Protein AF-A0A367XV20-F1 (afdb_monomer)

InterPro domains:
  IPR002684 Biotin synthase/Biotin biosynthesis bifunctional protein BioAB [PTHR22976] (1-223)
  IPR002684 Biotin synthase/Biotin biosynthesis bifunctional protein BioAB [TIGR00433] (4-231)
  IPR006638 Elp3/MiaA/NifB-like, radical SAM core domain [SM00729] (23-209)
  IPR007197 Radical SAM [PF04055] (28-146)
  IPR007197 Radical SAM [PS51918] (18-219)
  IPR007197 Radical SAM [SFLDS00029] (3-224)
  IPR010722 Biotin and thiamin synthesis-associated domain [PF06968] (179-225)
  IPR013785 Aldolase-type TIM barrel [G3DSA:3.20.20.70] (1-233)
  IPR058240 Radical SAM superfamily [SSF102114] (2-230)

Secondary structure (DSSP, 8-state):
-HHHHHHHHHHHHHS-TT----EEEEEEE-S-B----TT-TTBTT-TT------PPPPHHHHHHHHHHHHHTT-SEEEEEE--SB-TT-HHHHHHHTTSSEEE-SB--HHHHHHHHHTT--EE--EEES-TTTHHHH--SS-GGG--EEEEE-SS--HHHHHHHHHHHHTSSSPPSEEEEEEPPP-TT-----HHHHHHHHHHHHHHSTTSEEEEE---HHHHHHTTPPPP-------

Organism: NCBI:txid5486

Solvent-accessible surface area (backbone atoms only — not comparable to full-atom values): 13558 Å² total; per-residue (Å²): 112,64,65,53,52,52,19,52,55,43,39,58,76,60,44,65,85,90,65,76,92,38,71,42,69,45,73,42,24,39,21,68,12,84,40,49,42,74,85,46,63,35,19,60,74,51,82,88,44,90,51,65,65,49,75,66,62,54,68,70,58,54,52,50,52,45,53,51,38,45,76,73,63,34,76,39,48,32,38,36,36,43,39,57,48,51,82,95,40,68,74,57,49,67,71,51,6,88,35,49,29,38,26,49,51,51,72,55,71,70,55,51,50,51,29,45,76,45,52,35,72,44,79,55,42,58,44,38,47,12,80,88,55,33,70,82,40,34,75,77,63,64,72,84,80,36,74,28,36,32,45,46,42,83,79,70,54,74,67,32,57,48,43,30,50,51,56,48,58,69,39,88,74,54,44,66,56,33,39,48,23,38,55,71,86,52,96,90,55,64,84,65,56,68,67,60,55,53,48,53,52,24,50,45,35,61,72,38,46,82,35,44,74,37,87,42,62,58,54,70,68,54,31,53,76,69,76,40,79,74,76,82,63,86,71,76,87,124

pLDDT: mean 85.26, std 15.29, range [23.0, 98.25]

Foldseek 3Di:
DVLLVVLVVLLVVQHDPVDDQAEAEDAQWAADACWDFPQDLRHPVDPPHPTDTDDGHDLVVLVVVVVVCVVVVHPFYEYEYSYQECPPPVVVLLSCQCHAYYEYHFYDPVSVVSSVVSHHNYYAFALAWAQVCCVVGTDPDHSVRGAAEHEPQQPDDLVGLVRRLVVQLPDVVRAQEHEYEYRDDDPPTDDDDPVSVSSSQSVSCVSNVNHHYHYDYDDCVVCVVVVHHDPPRPPDDD

Radius of gyration: 17.73 Å; Cα contacts (8 Å, |Δi|>4): 384; chains: 1; bounding box: 41×44×45 Å

Mean predicted aligned error: 6.49 Å

Sequence (238 aa):
MDLIHHAQIKHRQFHNPSEVQLCTLLSIKTGGCTENCSYCSQSQSHVETDVQAQKMVGLDEVMAKAREAKRHGSTRFCMGAAFREMKGRKSALKRIGEMTCVTLGMIDEEQAKTLKENGLTAYNHNIDTSREHYPNVITTRTYDDACTGGILGLGETTEDHVGFLHTLSNMSPHPESLPINRLVPIKGTPILQFDSILRTIATARLIMPGSIIRLAAGDKAMLEKWGMKPMESSVSKK

Structure (mmCIF, N/CA/C/O backbone):
data_AF-A0A367XV20-F1
#
_entry.id   AF-A0A367XV20-F1
#
loop_
_atom_site.group_PDB
_atom_site.id
_atom_site.type_symbol
_atom_site.label_atom_id
_atom_site.label_alt_id
_atom_site.label_comp_id
_atom_site.label_asym_id
_atom_site.label_entity_id
_atom_site.label_seq_id
_atom_site.pdbx_PDB_ins_code
_atom_site.Cartn_x
_atom_site.Cartn_y
_atom_site.Cartn_z
_atom_site.occupancy
_atom_site.B_iso_or_equiv
_atom_site.auth_seq_id
_atom_site.auth_comp_id
_atom_site.auth_asym_id
_atom_site.auth_atom_id
_atom_site.pdbx_PDB_model_num
ATOM 1 N N . MET A 1 1 ? 12.676 -6.666 -23.403 1.00 74.50 1 MET A N 1
ATOM 2 C CA . MET A 1 1 ? 11.785 -7.846 -23.378 1.00 74.50 1 MET A CA 1
ATOM 3 C C . MET A 1 1 ? 12.251 -8.880 -22.356 1.00 74.50 1 MET A C 1
ATOM 5 O O . MET A 1 1 ? 11.415 -9.387 -21.619 1.00 74.50 1 MET A O 1
ATOM 9 N N . ASP A 1 2 ? 13.559 -9.102 -22.211 1.00 95.69 2 ASP A N 1
ATOM 10 C CA . ASP A 1 2 ? 14.133 -10.131 -21.321 1.00 95.69 2 ASP A CA 1
ATOM 11 C C . ASP A 1 2 ? 13.753 -10.000 -19.840 1.00 95.69 2 ASP A C 1
ATOM 13 O O . ASP A 1 2 ? 13.423 -10.994 -19.202 1.00 95.69 2 ASP A O 1
ATOM 17 N N . LEU A 1 3 ? 13.717 -8.778 -19.290 1.00 96.25 3 LEU A N 1
ATOM 18 C CA . LEU A 1 3 ? 13.292 -8.545 -17.900 1.00 96.25 3 LEU A CA 1
ATOM 19 C C . LEU A 1 3 ? 11.885 -9.104 -17.626 1.00 96.25 3 LEU A C 1
ATOM 21 O O . LEU A 1 3 ? 11.662 -9.782 -16.624 1.00 96.25 3 LEU A O 1
ATOM 25 N N . ILE A 1 4 ? 10.944 -8.838 -18.535 1.00 95.44 4 ILE A N 1
ATOM 26 C CA . ILE A 1 4 ? 9.558 -9.301 -18.412 1.00 95.44 4 ILE A CA 1
ATOM 27 C C . ILE A 1 4 ? 9.500 -10.823 -18.537 1.00 95.44 4 ILE A C 1
ATOM 29 O O . ILE A 1 4 ? 8.810 -11.476 -17.757 1.00 95.44 4 ILE A O 1
ATOM 33 N N . HIS A 1 5 ? 10.261 -11.392 -19.472 1.00 97.31 5 HIS A N 1
ATOM 34 C CA . HIS A 1 5 ? 10.341 -12.837 -19.653 1.00 97.31 5 HIS A CA 1
ATOM 35 C C . HIS A 1 5 ? 10.847 -13.548 -18.387 1.00 97.31 5 HIS A C 1
ATOM 37 O O . HIS A 1 5 ? 10.202 -14.475 -17.893 1.00 97.31 5 HIS A O 1
ATOM 43 N N . HIS A 1 6 ? 11.938 -13.065 -17.788 1.00 98.19 6 HIS A N 1
ATOM 44 C CA . HIS A 1 6 ? 12.451 -13.616 -16.533 1.00 98.19 6 HIS A CA 1
ATOM 45 C C . HIS A 1 6 ? 11.457 -13.462 -15.378 1.00 98.19 6 HIS A C 1
ATOM 47 O O . HIS A 1 6 ? 11.278 -14.396 -14.593 1.00 98.19 6 HIS A O 1
ATOM 53 N N . ALA A 1 7 ? 10.768 -12.322 -15.281 1.00 97.88 7 ALA A N 1
ATOM 54 C CA . ALA A 1 7 ? 9.742 -12.116 -14.264 1.00 97.88 7 ALA A CA 1
ATOM 55 C C . ALA A 1 7 ? 8.562 -13.088 -14.427 1.00 97.88 7 ALA A C 1
ATOM 57 O O . ALA A 1 7 ? 8.062 -13.604 -13.429 1.00 97.88 7 ALA A O 1
ATOM 58 N N . GLN A 1 8 ? 8.148 -13.397 -15.661 1.00 97.06 8 GLN A N 1
ATOM 59 C CA . GLN A 1 8 ? 7.111 -14.398 -15.939 1.00 97.06 8 GLN A CA 1
ATOM 60 C C . GLN A 1 8 ? 7.544 -15.807 -15.523 1.00 97.06 8 GLN A C 1
ATOM 62 O O . GLN A 1 8 ? 6.764 -16.514 -14.884 1.00 97.06 8 GLN A O 1
ATOM 67 N N . ILE A 1 9 ? 8.778 -16.207 -15.848 1.00 98.00 9 ILE A N 1
ATOM 68 C CA . ILE A 1 9 ? 9.339 -17.496 -15.415 1.00 98.00 9 ILE A CA 1
ATOM 69 C C . ILE A 1 9 ? 9.337 -17.572 -13.888 1.00 98.00 9 ILE A C 1
ATOM 71 O O . ILE A 1 9 ? 8.810 -18.527 -13.319 1.00 98.00 9 ILE A O 1
ATOM 75 N N . LYS A 1 10 ? 9.862 -16.540 -13.217 1.00 98.12 10 LYS A N 1
ATOM 76 C CA . LYS A 1 10 ? 9.913 -16.487 -11.753 1.00 98.12 10 LYS A CA 1
ATOM 77 C C . LYS A 1 10 ? 8.516 -16.506 -11.136 1.00 98.12 10 LYS A C 1
ATOM 79 O O . LYS A 1 10 ? 8.296 -17.202 -10.156 1.00 98.12 10 LYS A O 1
ATOM 84 N N . HIS A 1 11 ? 7.554 -15.794 -11.717 1.00 97.50 11 HIS A N 1
ATOM 85 C CA . HIS A 1 11 ? 6.176 -15.796 -11.236 1.00 97.50 11 HIS A CA 1
ATOM 86 C C . HIS A 1 11 ? 5.566 -17.199 -11.244 1.00 97.50 11 HIS A C 1
ATOM 88 O O . HIS A 1 11 ? 5.039 -17.615 -10.220 1.00 97.50 11 HIS A O 1
ATOM 94 N N . ARG A 1 12 ? 5.722 -17.961 -12.334 1.00 97.62 12 AR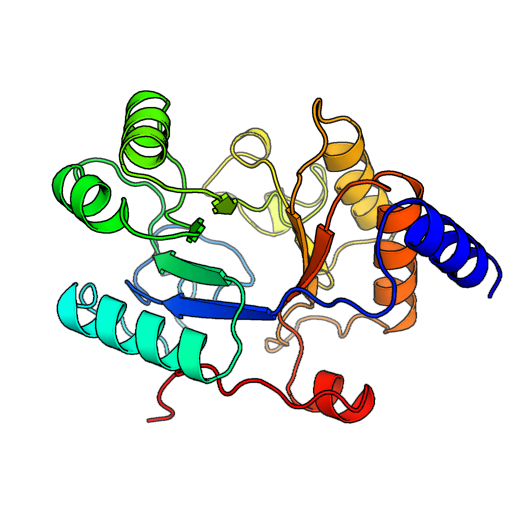G A N 1
ATOM 95 C CA . ARG A 1 12 ? 5.196 -19.336 -12.448 1.00 97.62 12 ARG A CA 1
ATOM 96 C C . ARG A 1 12 ? 5.852 -20.335 -11.491 1.00 97.62 12 ARG A C 1
ATOM 98 O O . ARG A 1 12 ? 5.265 -21.375 -11.224 1.00 97.62 12 ARG A O 1
ATOM 105 N N . GLN A 1 13 ? 7.053 -20.039 -10.991 1.00 98.00 13 GLN A N 1
ATOM 106 C CA . GLN A 1 13 ? 7.728 -20.862 -9.982 1.00 98.00 13 GLN A CA 1
ATOM 107 C C . GLN A 1 13 ? 7.146 -20.674 -8.572 1.00 98.00 13 GLN A C 1
ATOM 109 O O . GLN A 1 13 ? 7.275 -21.572 -7.749 1.00 98.00 13 GLN A O 1
ATOM 114 N N . PHE A 1 14 ? 6.538 -19.518 -8.283 1.00 97.44 14 PHE A N 1
ATOM 115 C CA . PHE A 1 14 ? 6.091 -19.147 -6.932 1.00 97.44 14 PHE A CA 1
ATOM 116 C C . PHE A 1 14 ? 4.573 -18.974 -6.807 1.00 97.44 14 PHE A C 1
ATOM 118 O O . PHE A 1 14 ? 4.050 -19.016 -5.699 1.00 97.44 14 PHE A O 1
ATOM 125 N N . HIS A 1 15 ? 3.867 -18.759 -7.917 1.00 96.12 15 HIS A N 1
ATOM 126 C CA . HIS A 1 15 ? 2.441 -18.432 -7.948 1.00 96.12 15 HIS A CA 1
ATOM 127 C C . HIS A 1 15 ? 1.736 -19.215 -9.049 1.00 96.12 15 HIS A C 1
ATOM 129 O O . HIS A 1 15 ? 2.321 -19.492 -10.100 1.00 96.12 15 HIS A O 1
ATOM 135 N N . ASN A 1 16 ? 0.448 -19.499 -8.849 1.00 94.06 16 ASN A N 1
ATOM 136 C CA . ASN A 1 16 ? -0.412 -19.987 -9.918 1.00 94.06 16 ASN A CA 1
ATOM 137 C C . ASN A 1 16 ? -0.704 -18.830 -10.897 1.00 94.06 16 ASN A C 1
ATOM 139 O O . ASN A 1 16 ? -1.393 -17.883 -10.523 1.00 94.06 16 ASN A O 1
ATOM 143 N N . PRO A 1 17 ? -0.238 -18.889 -12.158 1.00 91.19 17 PRO A N 1
ATOM 144 C CA . PRO A 1 17 ? -0.413 -17.801 -13.122 1.00 91.19 17 PRO A CA 1
ATOM 145 C C . PRO A 1 17 ? -1.872 -17.585 -13.555 1.00 91.19 17 PRO A C 1
ATOM 147 O O . PRO A 1 17 ? -2.156 -16.602 -14.236 1.00 91.19 17 PRO A O 1
ATOM 150 N N . SER A 1 18 ? -2.778 -18.507 -13.213 1.00 89.06 18 SER A N 1
ATOM 151 C CA . SER A 1 18 ? -4.215 -18.398 -13.504 1.00 89.06 18 SER A CA 1
ATOM 152 C C . SER A 1 18 ? -5.006 -17.765 -12.357 1.00 89.06 18 SER A C 1
ATOM 154 O O . SER A 1 18 ? -6.196 -17.499 -12.510 1.00 89.06 18 SER A O 1
ATOM 156 N N . GLU A 1 19 ? -4.372 -17.536 -11.205 1.00 88.06 19 GLU A N 1
ATOM 157 C CA . GLU A 1 19 ? -5.006 -16.937 -10.036 1.00 88.06 19 GLU A CA 1
ATOM 158 C C . GLU A 1 19 ? -4.656 -15.455 -9.923 1.00 88.06 19 GLU A C 1
ATOM 160 O O . GLU A 1 19 ? -3.507 -15.040 -10.070 1.00 88.06 19 GLU A O 1
ATOM 165 N N . VAL A 1 20 ? -5.667 -14.646 -9.615 1.00 86.12 20 VAL A N 1
ATOM 166 C CA . VAL A 1 20 ? -5.512 -13.217 -9.344 1.00 86.12 20 VAL A CA 1
ATOM 167 C C . VAL A 1 20 ? -6.244 -12.898 -8.051 1.00 86.12 20 VAL A C 1
ATOM 169 O O . VAL A 1 20 ? -7.419 -13.228 -7.890 1.00 86.12 20 VAL A O 1
ATOM 172 N N . GLN A 1 21 ? -5.560 -12.226 -7.127 1.00 85.38 21 GLN A N 1
ATOM 173 C CA . GLN A 1 21 ? -6.191 -11.759 -5.900 1.00 85.38 21 GLN A CA 1
ATOM 174 C C . GLN A 1 21 ? -7.044 -10.519 -6.186 1.00 85.38 21 GLN A C 1
ATOM 176 O O . GLN A 1 21 ? -6.525 -9.450 -6.511 1.00 85.38 21 GLN A O 1
ATOM 181 N N . LEU A 1 22 ? -8.357 -10.653 -6.015 1.00 87.12 22 LEU A N 1
ATOM 182 C CA . LEU A 1 22 ? -9.304 -9.548 -6.128 1.00 87.12 22 LEU A CA 1
ATOM 183 C C . LEU A 1 22 ? -9.543 -8.932 -4.752 1.00 87.12 22 LEU A C 1
ATOM 185 O O . LEU A 1 22 ? -9.993 -9.617 -3.831 1.00 87.12 22 LEU A O 1
ATOM 189 N N . CYS A 1 23 ? -9.241 -7.642 -4.625 1.00 87.19 23 CYS A N 1
ATOM 190 C CA . CYS A 1 23 ? -9.413 -6.887 -3.392 1.00 87.19 23 CYS A CA 1
ATOM 191 C C . CYS A 1 23 ? -10.415 -5.752 -3.606 1.00 87.19 23 CYS A C 1
ATOM 193 O O . CYS A 1 23 ? -10.243 -4.942 -4.515 1.00 87.19 23 CYS A O 1
ATOM 195 N N . THR A 1 24 ? -11.404 -5.635 -2.726 1.00 89.12 24 THR A N 1
ATOM 196 C CA . THR A 1 24 ? -12.317 -4.484 -2.683 1.00 89.12 24 THR A CA 1
ATOM 197 C C . THR A 1 24 ? -11.950 -3.603 -1.500 1.00 89.12 24 THR A C 1
ATOM 199 O O . THR A 1 24 ? -11.699 -4.118 -0.415 1.00 89.12 24 THR A O 1
ATOM 202 N N . LEU A 1 25 ? -11.907 -2.285 -1.698 1.00 90.50 25 LEU A N 1
ATOM 203 C CA . LEU A 1 25 ? -11.581 -1.312 -0.655 1.00 90.50 25 LEU A CA 1
ATOM 204 C C . LEU A 1 25 ? -12.791 -0.416 -0.372 1.00 90.50 25 LEU A C 1
ATOM 206 O O . LEU A 1 25 ? -13.361 0.152 -1.301 1.00 90.50 25 LEU A O 1
ATOM 210 N N . LEU A 1 26 ? -13.123 -0.236 0.905 1.00 92.00 26 LEU A N 1
ATOM 211 C CA . LEU A 1 26 ? -14.076 0.769 1.378 1.00 92.00 26 LEU A CA 1
ATOM 212 C C . LEU A 1 26 ? -13.345 1.850 2.183 1.00 92.00 26 LEU A C 1
ATOM 214 O O . LEU A 1 26 ? -12.605 1.537 3.116 1.00 92.00 26 LEU A O 1
ATOM 218 N N . SER A 1 27 ? -13.575 3.127 1.868 1.00 92.56 27 SER A N 1
ATOM 219 C CA . SER A 1 27 ? -13.165 4.216 2.761 1.00 92.56 27 SER A CA 1
ATOM 220 C C . SER A 1 27 ?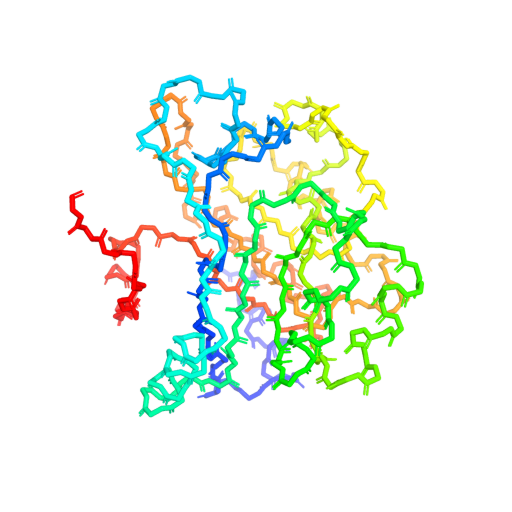 -14.161 4.299 3.919 1.00 92.56 27 SER A C 1
ATOM 222 O O . SER A 1 27 ? -15.304 4.697 3.728 1.00 92.56 27 SER A O 1
ATOM 224 N N . ILE A 1 28 ? -13.748 3.875 5.113 1.00 91.81 28 ILE A N 1
ATOM 225 C CA . ILE A 1 28 ? -14.599 3.873 6.313 1.00 91.81 28 ILE A CA 1
ATOM 226 C C . ILE A 1 28 ? -14.567 5.208 7.057 1.00 91.81 28 ILE A C 1
ATOM 228 O O . ILE A 1 28 ? -15.421 5.457 7.898 1.00 91.81 28 ILE A O 1
ATOM 232 N N . LYS A 1 29 ? -13.586 6.064 6.761 1.00 92.25 29 LYS A N 1
ATOM 233 C CA . LYS A 1 29 ? -13.538 7.471 7.171 1.00 92.25 29 LYS A CA 1
ATOM 234 C C . LYS A 1 29 ? -12.850 8.250 6.062 1.00 92.25 29 LYS A C 1
ATOM 236 O O . LYS A 1 29 ? -11.674 7.998 5.800 1.00 92.25 29 LYS A O 1
ATOM 241 N N . THR A 1 30 ? -13.563 9.195 5.460 1.00 93.25 30 THR A N 1
ATOM 242 C CA . THR A 1 30 ? -13.092 9.971 4.305 1.00 93.25 30 THR A CA 1
ATOM 243 C C . THR A 1 30 ? -12.784 11.417 4.684 1.00 93.25 30 THR A C 1
ATOM 245 O O . THR A 1 30 ? -13.504 12.017 5.483 1.00 93.25 30 THR A O 1
ATOM 248 N N . GLY A 1 31 ? -11.718 11.971 4.097 1.00 91.44 31 GLY A N 1
ATOM 249 C CA . GLY A 1 31 ? -11.322 13.377 4.250 1.00 91.44 31 GLY A CA 1
ATOM 250 C C . GLY A 1 31 ? -10.829 13.727 5.655 1.00 91.44 31 GLY A C 1
ATOM 251 O O . GLY A 1 31 ? -10.843 12.895 6.561 1.00 91.44 31 GLY A O 1
ATOM 252 N N . GLY A 1 32 ? -10.370 14.961 5.865 1.00 89.12 32 GLY A N 1
ATOM 253 C CA . GLY A 1 32 ? -9.965 15.436 7.192 1.00 89.12 32 GLY A CA 1
ATOM 254 C C . GLY A 1 32 ? -8.735 14.722 7.774 1.00 89.12 32 GLY A C 1
ATOM 255 O O . GLY A 1 32 ? -8.708 14.466 8.980 1.00 89.12 32 GLY A O 1
ATOM 256 N N . CYS A 1 33 ? -7.798 14.272 6.934 1.00 92.50 33 CYS A N 1
ATOM 257 C CA . CYS A 1 33 ? -6.527 13.706 7.388 1.00 92.50 33 CYS A CA 1
ATOM 258 C C . CYS A 1 33 ? -5.525 14.825 7.684 1.00 92.50 33 CYS A C 1
ATOM 260 O O . CYS A 1 33 ? -5.393 15.749 6.889 1.00 92.50 33 CYS A O 1
ATOM 262 N N . THR A 1 34 ? -4.796 14.721 8.791 1.00 93.06 34 THR A N 1
ATOM 263 C CA . THR A 1 34 ? -3.793 15.719 9.198 1.00 93.06 34 THR A CA 1
ATOM 264 C C . THR A 1 34 ? -2.429 15.518 8.533 1.00 93.06 34 THR A C 1
ATOM 266 O O . THR A 1 34 ? -1.546 16.350 8.705 1.00 93.06 34 THR A O 1
ATOM 269 N N . GLU A 1 35 ? -2.236 14.402 7.825 1.00 93.94 35 GLU A N 1
ATOM 270 C CA . GLU A 1 35 ? -1.031 14.147 7.031 1.00 93.94 35 GLU A CA 1
ATOM 271 C C . GLU A 1 35 ? -1.025 15.019 5.777 1.00 93.94 35 GLU A C 1
ATOM 273 O O . GLU A 1 35 ? -2.084 15.316 5.229 1.00 93.94 35 GLU A O 1
ATOM 278 N N . ASN A 1 36 ? 0.164 15.349 5.278 1.00 93.31 36 ASN A N 1
ATOM 279 C CA . ASN A 1 36 ? 0.359 16.276 4.163 1.00 93.31 36 ASN A CA 1
ATOM 280 C C . ASN A 1 36 ? 0.845 15.616 2.863 1.00 93.31 36 ASN A C 1
ATOM 282 O O . ASN A 1 36 ? 1.532 16.256 2.071 1.00 93.31 36 ASN A O 1
ATOM 286 N N . CYS A 1 37 ? 0.519 14.340 2.637 1.00 92.56 37 CYS A N 1
ATOM 287 C CA . CYS A 1 37 ? 1.010 13.605 1.470 1.00 92.56 37 CYS A CA 1
ATOM 288 C C . CYS A 1 37 ? 0.626 14.323 0.169 1.00 92.56 37 CYS A C 1
ATOM 290 O O . CYS A 1 37 ? -0.567 14.506 -0.084 1.00 92.56 37 CYS A O 1
ATOM 292 N N . SER A 1 38 ? 1.601 14.691 -0.665 1.00 89.88 38 SER A N 1
ATOM 293 C CA . SER A 1 38 ? 1.418 15.537 -1.860 1.00 89.88 38 SER A CA 1
ATOM 294 C C . SER A 1 38 ? 0.396 14.995 -2.867 1.00 89.88 38 SER A C 1
ATOM 296 O O . SER A 1 38 ? -0.244 15.760 -3.580 1.00 89.88 38 SER A O 1
ATOM 298 N N . TYR A 1 39 ? 0.194 13.678 -2.883 1.00 88.00 39 TYR A N 1
ATOM 299 C CA . TYR A 1 39 ? -0.712 12.975 -3.789 1.00 88.00 39 TYR A CA 1
ATOM 300 C C . TYR A 1 39 ? -2.133 12.756 -3.239 1.00 88.00 39 TYR A C 1
ATOM 302 O O . TYR A 1 39 ? -3.020 12.313 -3.971 1.00 88.00 39 TYR A O 1
ATOM 310 N N . CYS A 1 40 ? -2.364 12.950 -1.937 1.00 89.69 40 CYS A N 1
ATOM 311 C CA . CYS A 1 40 ? -3.561 12.433 -1.275 1.00 89.69 40 CYS A CA 1
ATOM 312 C C . CYS A 1 40 ? -4.681 13.472 -1.217 1.00 89.69 40 CYS A C 1
ATOM 314 O O . CYS A 1 40 ? -4.633 14.389 -0.405 1.00 89.69 40 CYS A O 1
ATOM 316 N N . SER A 1 41 ? -5.763 13.265 -1.969 1.00 88.38 41 SER A N 1
ATOM 317 C CA . SER A 1 41 ? -6.928 14.165 -1.961 1.00 88.38 41 SER A CA 1
ATOM 318 C C . SER A 1 41 ? -7.673 14.257 -0.620 1.00 88.38 41 SER A C 1
ATOM 320 O O . SER A 1 41 ? -8.573 15.071 -0.479 1.00 88.38 41 SER A O 1
ATOM 322 N N . GLN A 1 42 ? -7.338 13.419 0.366 1.00 90.75 42 GLN A N 1
ATOM 323 C CA . GLN A 1 42 ? -7.968 13.416 1.694 1.00 90.75 4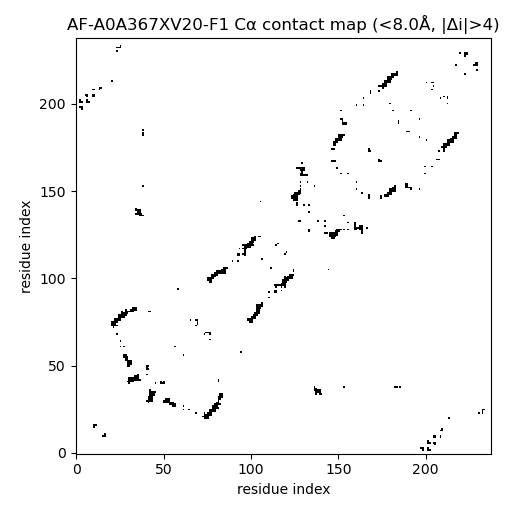2 GLN A CA 1
ATOM 324 C C . GLN A 1 42 ? -7.167 14.198 2.753 1.00 90.75 42 GLN A C 1
ATOM 326 O O . GLN A 1 42 ? -7.604 14.282 3.907 1.00 90.75 42 GLN A O 1
ATOM 331 N N . SER A 1 43 ? -5.991 14.716 2.383 1.00 89.94 43 SER A N 1
ATOM 332 C CA . SER A 1 43 ? -5.132 15.557 3.224 1.00 89.94 43 SER A CA 1
ATOM 333 C C . SER A 1 43 ? -5.742 16.947 3.406 1.00 89.94 43 SER A C 1
ATOM 335 O O . SER A 1 43 ? -6.125 17.600 2.440 1.00 89.94 43 SER A O 1
ATOM 337 N N . GLN A 1 44 ? -5.789 17.425 4.648 1.00 88.62 44 GLN A N 1
ATOM 338 C CA . GLN A 1 44 ? -6.241 18.780 4.978 1.00 88.62 44 GLN A CA 1
ATOM 339 C C . GLN A 1 44 ? -5.255 19.864 4.537 1.00 88.62 44 GLN A C 1
ATOM 341 O O . GLN A 1 44 ? -5.632 21.030 4.481 1.00 88.62 44 GLN A O 1
ATOM 346 N N . SER A 1 45 ? -4.008 19.505 4.224 1.00 86.69 45 SER A N 1
ATOM 347 C CA . SER A 1 45 ? -3.017 20.456 3.711 1.00 86.69 45 SER A CA 1
ATOM 348 C C . SER A 1 45 ? -3.313 20.905 2.277 1.00 86.69 45 SER A C 1
ATOM 350 O O . SER A 1 45 ? -2.752 21.904 1.836 1.00 86.69 45 SER A O 1
ATOM 352 N N . HIS A 1 46 ? -4.205 20.209 1.564 1.00 82.00 46 HIS A N 1
ATOM 353 C CA . HIS A 1 46 ? -4.564 20.512 0.179 1.00 82.00 46 HIS A CA 1
ATOM 354 C C . HIS A 1 46 ? -5.937 21.177 0.111 1.00 82.00 46 HIS A C 1
ATOM 356 O O . HIS A 1 46 ? -6.970 20.514 0.003 1.00 82.00 46 HIS A O 1
ATOM 362 N N . VAL A 1 47 ? -5.931 22.510 0.163 1.00 63.72 47 VAL A N 1
ATOM 363 C CA . VAL A 1 47 ? -7.143 23.353 0.172 1.00 63.72 47 VAL A CA 1
ATOM 364 C C . VAL A 1 47 ? -7.956 23.224 -1.126 1.00 63.72 47 VAL A C 1
ATOM 366 O O . VAL A 1 47 ? -9.155 23.473 -1.130 1.00 63.72 47 VAL A O 1
ATOM 369 N N . GLU A 1 48 ? -7.325 22.794 -2.221 1.00 71.62 48 GLU A N 1
AT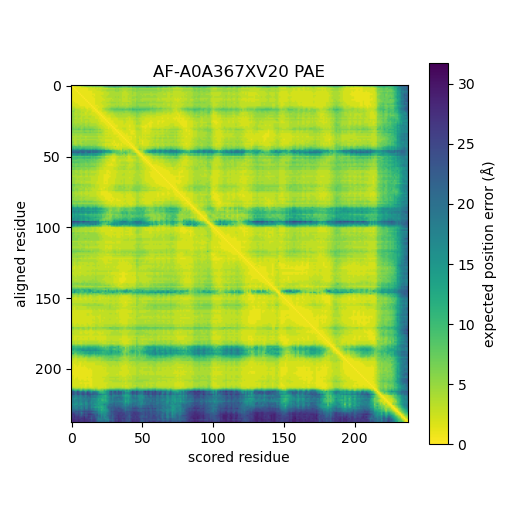OM 370 C CA . GLU A 1 48 ? -7.941 22.695 -3.553 1.00 71.62 48 GLU A CA 1
ATOM 371 C C . GLU A 1 48 ? -8.707 21.382 -3.803 1.00 71.62 48 GLU A C 1
ATOM 373 O O . GLU A 1 48 ? -9.147 21.126 -4.922 1.00 71.62 48 GLU A O 1
ATOM 378 N N . THR A 1 49 ? -8.843 20.510 -2.801 1.00 76.56 49 THR A N 1
ATOM 379 C CA . THR A 1 49 ? -9.516 19.214 -2.974 1.00 76.56 49 THR A CA 1
ATOM 380 C C . THR A 1 49 ? -11.007 19.305 -2.642 1.00 76.56 49 THR A C 1
ATOM 382 O O . THR A 1 49 ? -11.396 19.831 -1.604 1.00 76.56 49 THR A O 1
ATOM 385 N N . ASP A 1 50 ? -11.862 18.708 -3.479 1.00 81.88 50 ASP A N 1
ATOM 386 C CA . ASP A 1 50 ? -13.320 18.670 -3.254 1.00 81.88 50 ASP A CA 1
ATOM 387 C C . ASP A 1 50 ? -13.752 17.658 -2.168 1.00 81.88 50 ASP A C 1
ATOM 389 O O . ASP A 1 50 ? -14.943 17.424 -1.937 1.00 81.88 50 ASP A O 1
ATOM 393 N N . VAL A 1 51 ? -12.799 17.014 -1.486 1.00 85.44 51 VAL A N 1
ATOM 394 C CA . VAL A 1 51 ? -13.091 15.936 -0.537 1.00 85.44 51 VAL A CA 1
ATOM 395 C C . VAL A 1 51 ? -13.479 16.501 0.825 1.00 85.44 51 VAL A C 1
ATOM 397 O O . VAL A 1 51 ? -12.644 16.878 1.645 1.00 85.44 51 VAL A O 1
ATOM 400 N N . GLN A 1 52 ? -14.777 16.466 1.110 1.00 86.69 52 GLN A N 1
ATOM 401 C CA . GLN A 1 52 ? -15.314 16.852 2.411 1.00 86.69 52 GLN A CA 1
ATOM 402 C C . GLN A 1 52 ? -15.063 15.777 3.475 1.00 86.69 52 GLN A C 1
ATOM 404 O O . GLN A 1 52 ? -15.172 14.575 3.218 1.00 86.69 52 GLN A O 1
ATOM 409 N N . ALA A 1 53 ? -14.762 16.212 4.701 1.00 90.50 53 ALA A N 1
ATOM 410 C CA . ALA A 1 53 ? -14.609 15.308 5.834 1.00 90.50 53 ALA A CA 1
ATOM 411 C C . ALA A 1 53 ? -15.956 14.667 6.199 1.00 90.50 53 ALA A C 1
ATOM 413 O O . ALA A 1 53 ? -16.941 15.355 6.465 1.00 90.50 53 ALA A O 1
ATOM 414 N N . GLN A 1 54 ? -15.984 13.338 6.250 1.00 92.12 54 GLN A N 1
ATOM 415 C CA . GLN A 1 54 ? -17.174 12.563 6.586 1.00 92.12 54 GLN A CA 1
ATOM 416 C C . GLN A 1 54 ? -17.001 11.838 7.919 1.00 92.12 54 GLN A C 1
ATOM 418 O O . GLN A 1 54 ? -15.890 11.523 8.359 1.00 92.12 54 GLN A O 1
ATOM 423 N N . LYS A 1 55 ? -18.132 11.565 8.576 1.00 89.81 55 LYS A N 1
ATOM 424 C CA . LYS A 1 55 ? -18.151 10.703 9.760 1.00 89.81 55 LYS A CA 1
ATOM 425 C C . LYS A 1 55 ? -17.769 9.278 9.369 1.00 89.81 55 LYS A C 1
ATOM 427 O O . LYS A 1 55 ? -17.897 8.875 8.217 1.00 89.81 55 LYS A O 1
ATOM 432 N N . MET A 1 56 ? -17.300 8.524 10.358 1.00 88.38 56 MET A N 1
ATOM 433 C CA . MET A 1 56 ? -16.984 7.118 10.159 1.00 88.38 56 MET A CA 1
ATOM 434 C C . MET A 1 56 ? -18.251 6.336 9.790 1.00 88.38 56 MET A C 1
ATOM 436 O O . MET A 1 56 ? -19.301 6.534 10.405 1.00 88.38 56 MET A O 1
ATOM 440 N N . VAL A 1 57 ? -18.129 5.452 8.807 1.00 90.19 57 VAL A N 1
ATOM 441 C CA . VAL A 1 57 ? -19.204 4.570 8.347 1.00 90.19 57 VAL A CA 1
ATOM 442 C C . VAL A 1 57 ? -19.600 3.601 9.467 1.00 90.19 57 VAL A C 1
ATOM 444 O O . VAL A 1 57 ? -18.750 3.117 10.221 1.00 90.19 57 VAL A O 1
ATOM 447 N N . GLY A 1 58 ? -20.901 3.333 9.600 1.00 87.94 58 GLY A N 1
ATOM 448 C CA . GLY A 1 58 ? -21.433 2.408 10.602 1.00 87.94 58 GLY A CA 1
ATOM 449 C C . GLY A 1 58 ? -21.046 0.953 10.322 1.00 87.94 58 GLY A C 1
ATOM 450 O O . GLY A 1 58 ? -20.922 0.547 9.169 1.00 87.94 58 GLY A O 1
ATOM 451 N N . LEU A 1 59 ? -20.888 0.144 11.376 1.00 84.94 59 LEU A N 1
ATOM 452 C CA . LEU A 1 59 ? -20.460 -1.258 11.248 1.00 84.94 59 LEU A CA 1
ATOM 453 C C . LEU A 1 59 ? -21.401 -2.085 10.357 1.00 84.94 59 LEU A C 1
ATOM 455 O O . LEU A 1 59 ? -20.930 -2.858 9.527 1.00 84.94 59 LEU A O 1
ATOM 459 N N . ASP A 1 60 ? -22.714 -1.887 10.480 1.00 88.06 60 ASP 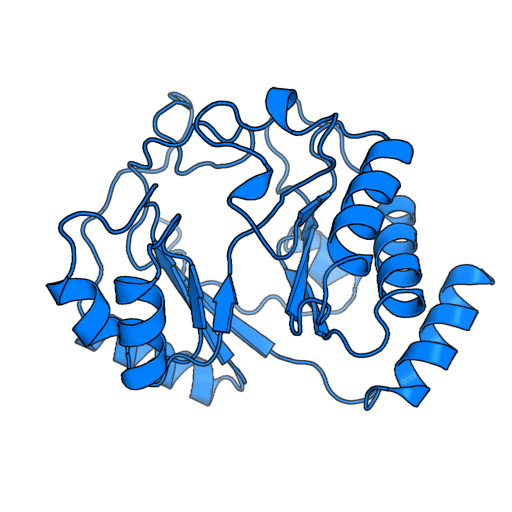A N 1
ATOM 460 C CA . ASP A 1 60 ? -23.702 -2.620 9.679 1.00 88.06 60 ASP A CA 1
ATOM 461 C C . ASP A 1 60 ? -23.553 -2.344 8.178 1.00 88.06 60 ASP A C 1
ATOM 463 O O . ASP A 1 60 ? -23.648 -3.261 7.358 1.00 88.06 60 ASP A O 1
ATOM 467 N N . GLU A 1 61 ? -23.251 -1.095 7.817 1.00 90.88 61 GLU A N 1
ATOM 468 C CA . GLU A 1 61 ? -22.998 -0.688 6.436 1.00 90.88 61 GLU A CA 1
ATOM 469 C C . GLU A 1 61 ? -21.683 -1.278 5.913 1.00 90.88 61 GLU A C 1
ATOM 471 O O . GLU A 1 61 ? -21.648 -1.830 4.811 1.00 90.88 61 GLU A O 1
ATOM 476 N N . VAL A 1 62 ? -20.620 -1.257 6.727 1.00 89.56 62 VAL A N 1
ATOM 477 C CA . VAL A 1 62 ? -19.345 -1.918 6.403 1.00 89.56 62 VAL A CA 1
ATOM 478 C C . VAL A 1 62 ? -19.566 -3.409 6.134 1.00 89.56 62 VAL A C 1
ATOM 480 O O . VAL A 1 62 ? -19.110 -3.926 5.113 1.00 89.56 62 VAL A O 1
ATOM 483 N N . MET A 1 63 ? -20.316 -4.096 6.998 1.00 88.00 63 MET A N 1
ATOM 484 C CA . MET A 1 63 ? -20.617 -5.522 6.846 1.00 88.00 63 MET A CA 1
ATOM 485 C C . MET A 1 63 ? -21.494 -5.806 5.625 1.00 88.00 63 MET A C 1
ATOM 487 O O . MET A 1 63 ? -21.299 -6.814 4.941 1.00 88.00 63 MET A O 1
ATOM 491 N N . ALA A 1 64 ? -22.443 -4.923 5.308 1.00 91.50 64 ALA A N 1
ATOM 492 C CA . ALA A 1 64 ? -23.227 -5.020 4.083 1.00 91.50 64 ALA A CA 1
ATOM 493 C C . ALA A 1 64 ? -22.332 -4.915 2.837 1.00 91.50 64 ALA A C 1
ATOM 495 O O . ALA A 1 64 ? -22.430 -5.766 1.950 1.00 91.50 64 ALA A O 1
ATOM 496 N N . LYS A 1 65 ? -21.402 -3.951 2.805 1.00 91.75 65 LYS A N 1
ATOM 497 C CA . LYS A 1 65 ? -20.443 -3.775 1.703 1.00 91.75 65 LYS A CA 1
ATOM 498 C C . LYS A 1 65 ? -19.440 -4.920 1.590 1.00 91.75 65 LYS A C 1
ATOM 500 O O . LYS A 1 65 ? -19.140 -5.348 0.478 1.00 91.75 65 LYS A O 1
ATOM 505 N N . ALA A 1 66 ? -18.986 -5.480 2.707 1.00 89.31 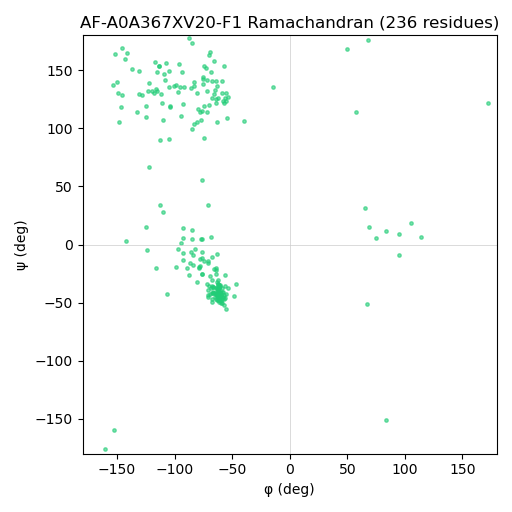66 ALA A N 1
ATOM 506 C CA . ALA A 1 66 ? -18.128 -6.662 2.711 1.00 89.31 66 ALA A CA 1
ATOM 507 C C . ALA A 1 66 ? -18.842 -7.890 2.119 1.00 89.31 66 ALA A C 1
ATOM 509 O O . ALA A 1 66 ? -18.284 -8.596 1.275 1.00 89.31 66 ALA A O 1
ATOM 510 N N . ARG A 1 67 ? -20.109 -8.123 2.501 1.00 90.06 67 ARG A N 1
ATOM 511 C CA . ARG A 1 67 ? -20.942 -9.193 1.921 1.00 90.06 67 ARG A CA 1
ATOM 512 C C . ARG A 1 67 ? -21.191 -8.975 0.431 1.00 90.06 67 ARG A C 1
ATOM 514 O O . ARG A 1 67 ? -21.124 -9.928 -0.342 1.00 90.06 67 ARG A O 1
ATOM 521 N N . GLU A 1 68 ? -21.455 -7.738 0.022 1.00 92.19 68 GLU A N 1
ATOM 522 C CA . GLU A 1 68 ? -21.608 -7.364 -1.385 1.00 92.19 68 GLU A CA 1
ATOM 523 C C . GLU A 1 68 ? -20.335 -7.670 -2.188 1.00 92.19 68 GLU A C 1
ATOM 525 O O . GLU A 1 68 ? -20.402 -8.390 -3.182 1.00 92.19 68 GLU A O 1
ATOM 530 N N . ALA A 1 69 ? -19.172 -7.231 -1.703 1.00 88.56 69 ALA A N 1
ATOM 531 C CA . ALA A 1 69 ? -17.879 -7.500 -2.325 1.00 88.56 69 ALA A CA 1
ATOM 532 C C . ALA A 1 69 ? -17.608 -9.004 -2.478 1.00 88.56 69 ALA A C 1
ATOM 534 O O . ALA A 1 69 ? -17.190 -9.451 -3.548 1.00 88.56 69 ALA A O 1
ATOM 535 N N . LYS A 1 70 ? -17.901 -9.803 -1.442 1.00 87.62 70 LYS A N 1
ATOM 536 C CA . LYS A 1 70 ? -17.751 -11.266 -1.488 1.00 87.62 70 LYS A CA 1
ATOM 537 C C . LYS A 1 70 ? -18.649 -11.902 -2.553 1.00 87.62 70 LYS A C 1
ATOM 539 O O . LYS A 1 70 ? -18.187 -12.767 -3.290 1.00 87.62 70 LYS A O 1
ATOM 544 N N . ARG A 1 71 ? -19.909 -11.461 -2.679 1.00 91.00 71 ARG A N 1
ATOM 545 C CA . ARG A 1 71 ? -20.817 -11.938 -3.744 1.00 91.00 71 ARG A CA 1
ATOM 546 C C . ARG A 1 71 ? -20.307 -11.594 -5.143 1.00 91.00 71 ARG A C 1
ATOM 548 O O . ARG A 1 71 ? -20.549 -12.359 -6.067 1.00 91.00 71 ARG A O 1
ATOM 555 N N . HIS A 1 72 ? -19.579 -10.489 -5.292 1.00 89.62 72 HIS A N 1
ATOM 556 C CA . HIS A 1 72 ? -18.934 -10.098 -6.550 1.00 89.62 72 HIS A CA 1
ATOM 557 C C . HIS A 1 72 ? -17.557 -10.753 -6.771 1.00 89.62 72 HIS A C 1
ATOM 559 O O . HIS A 1 72 ? -16.819 -10.338 -7.661 1.00 89.62 72 HIS A O 1
ATOM 565 N N . GLY A 1 73 ? -17.195 -11.774 -5.986 1.00 86.25 73 GLY A N 1
ATOM 566 C CA . GLY A 1 73 ? -15.960 -12.541 -6.177 1.00 86.25 73 GLY A CA 1
ATOM 567 C C . GLY A 1 73 ? -14.713 -11.907 -5.560 1.00 86.25 73 GLY A C 1
ATOM 568 O O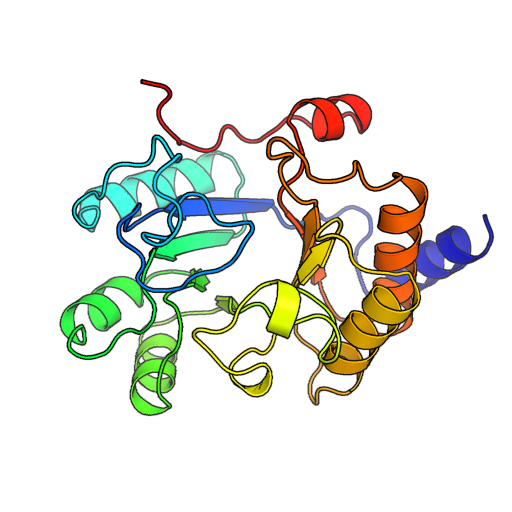 . GLY A 1 73 ? -13.602 -12.351 -5.837 1.00 86.25 73 GLY A O 1
ATOM 569 N N . SER A 1 74 ? -14.866 -10.881 -4.716 1.00 88.12 74 SER A N 1
ATOM 570 C CA . SER A 1 74 ? -13.737 -10.321 -3.975 1.00 88.12 74 SER A CA 1
ATOM 571 C C . SER A 1 74 ? -13.174 -11.356 -3.004 1.00 88.12 74 SER A C 1
ATOM 573 O O . SER A 1 74 ? -13.890 -11.902 -2.163 1.00 88.12 74 SER A O 1
ATOM 575 N N . THR A 1 75 ? -11.874 -11.609 -3.114 1.00 87.38 75 THR A N 1
ATOM 576 C CA . THR A 1 75 ? -11.135 -12.531 -2.239 1.00 87.38 75 THR A CA 1
ATOM 577 C C . THR A 1 75 ? -10.678 -11.864 -0.942 1.00 87.38 75 THR A C 1
ATOM 579 O O . THR A 1 75 ? -10.360 -12.550 0.027 1.00 87.38 75 THR A O 1
ATOM 582 N N . ARG A 1 76 ? -10.650 -10.524 -0.902 1.00 87.88 76 ARG A N 1
ATOM 583 C CA . ARG A 1 76 ? -10.238 -9.744 0.268 1.00 87.88 76 ARG A CA 1
ATOM 584 C C . ARG A 1 76 ? -10.983 -8.414 0.329 1.00 87.88 76 ARG A C 1
ATOM 586 O O . ARG A 1 76 ? -10.982 -7.645 -0.629 1.00 87.88 76 ARG A O 1
ATOM 593 N N . PHE A 1 77 ? -11.546 -8.106 1.492 1.00 89.88 77 PHE A N 1
ATOM 594 C CA . PHE A 1 77 ? -12.165 -6.812 1.760 1.00 89.88 77 PHE A CA 1
ATOM 595 C C . PHE A 1 77 ? -11.236 -5.977 2.642 1.00 89.88 77 PHE A C 1
ATOM 597 O O . PHE A 1 77 ? -10.885 -6.379 3.755 1.00 89.88 77 PHE A O 1
ATOM 604 N N . CYS A 1 78 ? -10.799 -4.839 2.115 1.00 91.50 78 CYS A N 1
ATOM 605 C CA . CYS A 1 78 ? -9.952 -3.880 2.801 1.00 91.50 78 CYS A CA 1
ATOM 606 C C . CYS A 1 78 ? -10.767 -2.658 3.230 1.00 91.50 78 CYS A C 1
ATOM 608 O O . CYS A 1 78 ? -11.688 -2.228 2.534 1.00 91.50 78 CYS A O 1
ATOM 610 N N . MET A 1 79 ? -10.374 -2.041 4.337 1.00 91.81 79 MET A N 1
ATOM 611 C CA . MET A 1 79 ? -10.928 -0.764 4.777 1.00 91.81 79 MET A CA 1
ATOM 612 C C . MET A 1 79 ? -9.831 0.281 4.925 1.00 91.81 79 MET A C 1
ATOM 614 O O . MET A 1 79 ? -8.760 -0.016 5.445 1.00 91.81 79 MET A O 1
ATOM 618 N N . GLY A 1 80 ? -10.104 1.508 4.497 1.00 92.31 80 GLY A N 1
ATOM 619 C CA . GLY A 1 80 ? -9.196 2.637 4.664 1.00 92.31 80 GLY A CA 1
ATOM 620 C C . GLY A 1 80 ? -9.825 3.744 5.491 1.00 92.31 80 GLY A C 1
ATOM 621 O O . GLY A 1 80 ? -10.957 4.148 5.228 1.00 92.31 80 GLY A O 1
ATOM 622 N N . ALA A 1 81 ? -9.094 4.256 6.471 1.00 92.38 81 ALA A N 1
ATOM 623 C CA . ALA A 1 81 ? -9.489 5.436 7.222 1.00 92.38 81 ALA A CA 1
ATOM 624 C C . ALA A 1 81 ? -8.485 6.562 6.978 1.00 92.38 81 ALA A C 1
ATOM 626 O O . ALA A 1 81 ? -7.280 6.353 7.074 1.00 92.38 81 ALA A O 1
ATOM 627 N N . ALA A 1 82 ? -8.979 7.770 6.712 1.00 92.81 82 ALA A N 1
ATOM 628 C CA . ALA A 1 82 ? -8.161 8.969 6.563 1.00 92.81 82 ALA A CA 1
ATOM 629 C C . ALA A 1 82 ? -7.678 9.490 7.930 1.00 92.81 82 ALA A C 1
ATOM 631 O O . ALA A 1 82 ? -7.979 10.614 8.332 1.00 92.81 82 ALA A O 1
ATOM 632 N N . PHE A 1 83 ? -7.008 8.643 8.705 1.00 91.25 83 PHE A N 1
ATOM 633 C CA . PHE A 1 83 ? -6.386 8.999 9.973 1.00 91.25 83 PHE A CA 1
ATOM 634 C C . PHE A 1 83 ? -4.870 8.989 9.828 1.00 91.25 83 PHE A C 1
ATOM 636 O O . PHE A 1 83 ? -4.314 8.160 9.113 1.00 91.25 83 PHE A O 1
ATOM 643 N N . ARG A 1 84 ? -4.218 9.887 10.568 1.00 91.06 84 ARG A N 1
ATOM 644 C CA . ARG A 1 84 ? -2.779 9.810 10.812 1.00 91.06 84 ARG A CA 1
ATOM 645 C C . ARG A 1 84 ? -2.442 8.602 11.685 1.00 91.06 84 ARG A C 1
ATOM 647 O O . ARG A 1 84 ? -1.561 7.823 11.353 1.00 91.06 84 ARG A O 1
ATOM 654 N N . GLU A 1 85 ? -3.161 8.451 12.793 1.00 91.12 85 GLU A N 1
ATOM 655 C CA . GLU A 1 85 ? -2.938 7.408 13.795 1.00 91.12 85 GLU A CA 1
ATOM 656 C C . GLU A 1 85 ? -4.241 7.048 14.525 1.00 91.12 85 GLU A C 1
ATOM 658 O O . GLU A 1 85 ? -5.216 7.812 14.523 1.00 91.12 85 GLU A O 1
ATOM 663 N N . MET A 1 86 ? -4.244 5.907 15.216 1.00 87.69 86 MET A N 1
ATOM 664 C CA . MET A 1 86 ? -5.410 5.399 15.955 1.00 87.69 86 MET A CA 1
ATOM 665 C C . MET A 1 86 ? -5.465 5.817 17.434 1.00 87.69 86 MET A C 1
ATOM 667 O O . MET A 1 86 ? -6.283 5.299 18.204 1.00 87.69 86 MET A O 1
ATOM 671 N N . LYS A 1 87 ? -4.662 6.804 17.853 1.00 82.88 87 LYS A N 1
ATOM 672 C CA . LYS A 1 87 ? -4.642 7.294 19.240 1.00 82.88 87 LYS A CA 1
ATOM 673 C C . LYS A 1 87 ? -6.038 7.733 19.699 1.00 82.88 87 LYS A C 1
ATOM 675 O O . LYS A 1 87 ? -6.746 8.451 18.991 1.00 82.88 87 LYS A O 1
ATOM 680 N N . GLY A 1 88 ? -6.460 7.248 20.870 1.00 78.81 88 GLY A N 1
ATOM 681 C CA . GLY A 1 88 ? -7.786 7.519 21.444 1.00 78.81 88 GLY A CA 1
ATOM 682 C C . GLY A 1 88 ? -8.959 6.767 20.793 1.00 78.81 88 GLY A C 1
ATOM 683 O O . GLY A 1 88 ? -10.104 7.002 21.167 1.00 78.81 88 GLY A O 1
ATOM 684 N N . ARG A 1 89 ? -8.714 5.847 19.845 1.00 79.88 89 ARG A N 1
ATOM 685 C CA . ARG A 1 89 ? -9.760 5.145 19.068 1.00 79.88 89 ARG A CA 1
ATOM 686 C C . ARG A 1 89 ? -9.854 3.646 19.384 1.00 79.88 89 ARG A C 1
ATOM 688 O O . ARG A 1 89 ? -10.194 2.844 18.515 1.00 79.88 89 ARG A O 1
ATOM 695 N N . LYS A 1 90 ? -9.604 3.248 20.640 1.00 74.56 90 LYS A N 1
ATOM 696 C CA . LYS A 1 90 ? -9.602 1.830 21.071 1.00 74.56 90 LYS A CA 1
ATOM 697 C C . LYS A 1 90 ? -10.921 1.094 20.769 1.00 74.56 90 LYS A C 1
ATOM 699 O O . LYS A 1 90 ? -10.905 -0.076 20.396 1.00 74.56 90 LYS A O 1
ATOM 704 N N . SER A 1 91 ? -12.066 1.772 20.878 1.00 73.19 91 SER A N 1
ATOM 705 C CA . SER A 1 91 ? -13.383 1.186 20.576 1.00 73.19 91 SER A CA 1
ATOM 706 C C . SER A 1 91 ? -13.580 0.863 19.091 1.00 73.19 91 SER A C 1
ATOM 708 O O . SER A 1 91 ? -14.268 -0.105 18.768 1.00 73.19 91 SER A O 1
ATOM 710 N N . ALA A 1 92 ? -12.956 1.627 18.188 1.00 74.69 92 ALA A N 1
ATOM 711 C CA . ALA A 1 92 ? -13.003 1.367 16.753 1.00 74.69 92 ALA A CA 1
ATOM 712 C C . ALA A 1 92 ? -12.194 0.114 16.380 1.00 74.69 92 ALA A C 1
ATOM 714 O O . ALA A 1 92 ? -12.665 -0.691 15.582 1.00 74.69 92 ALA A O 1
ATOM 715 N N . LEU A 1 93 ? -11.032 -0.102 17.011 1.00 76.19 93 LEU A N 1
ATOM 716 C CA . LEU A 1 93 ? -10.174 -1.271 16.759 1.00 76.19 93 LEU A CA 1
ATOM 717 C C . LEU A 1 93 ? -10.879 -2.596 17.066 1.00 76.19 93 LEU A C 1
ATOM 719 O O . LEU A 1 93 ? -10.786 -3.532 16.277 1.00 76.19 93 LEU A O 1
ATOM 723 N N . LYS A 1 94 ? -11.648 -2.657 18.163 1.00 72.00 94 LYS A N 1
ATOM 724 C CA . LYS A 1 94 ? -12.422 -3.859 18.520 1.00 72.00 94 LYS A CA 1
ATOM 725 C C . LYS A 1 94 ? -13.476 -4.217 17.469 1.00 72.00 94 LYS A C 1
ATOM 727 O O . LYS A 1 94 ? -13.686 -5.387 17.192 1.00 72.00 94 LYS A O 1
ATOM 732 N N . ARG A 1 95 ? -14.119 -3.214 16.863 1.00 69.50 95 ARG A N 1
ATOM 733 C CA . ARG A 1 95 ? -15.158 -3.414 15.834 1.00 69.50 95 ARG A CA 1
ATOM 734 C C . ARG A 1 95 ? -14.588 -3.808 14.471 1.00 69.50 95 ARG A C 1
ATOM 736 O O . ARG A 1 95 ? -15.285 -4.409 13.668 1.00 69.50 95 ARG A O 1
ATOM 743 N N . ILE A 1 96 ? -13.338 -3.438 14.205 1.00 69.75 96 ILE A N 1
ATOM 744 C CA . ILE A 1 96 ? -12.626 -3.717 12.950 1.00 69.75 96 ILE A CA 1
ATOM 745 C C . ILE A 1 96 ? -12.098 -5.158 12.896 1.00 69.75 96 ILE A C 1
ATOM 747 O O . ILE A 1 96 ? -11.813 -5.666 11.819 1.00 69.75 96 ILE A O 1
ATOM 751 N N . GLY A 1 97 ? -11.975 -5.813 14.046 1.00 58.25 97 GLY A N 1
ATOM 752 C CA . GLY A 1 97 ? -11.353 -7.118 14.191 1.00 58.25 97 GLY A CA 1
ATOM 753 C C . GLY A 1 97 ? -11.885 -8.237 13.301 1.00 58.25 97 GLY A C 1
ATOM 754 O O . GLY A 1 97 ? -11.097 -8.993 12.748 1.00 58.25 97 GLY A O 1
ATOM 755 N N . GLU A 1 98 ? -13.197 -8.275 13.062 1.00 58.88 98 GLU A N 1
ATOM 756 C CA . GLU A 1 98 ? -13.853 -9.303 12.235 1.00 58.88 98 GLU A CA 1
ATOM 757 C C . GLU A 1 98 ? -13.508 -9.217 10.729 1.00 58.88 98 GLU A C 1
ATOM 759 O O . GLU A 1 98 ? -14.097 -9.911 9.898 1.00 58.88 98 GLU A O 1
ATOM 764 N N . MET A 1 99 ? -12.578 -8.340 10.344 1.00 71.12 99 MET A N 1
ATOM 765 C CA . MET A 1 99 ? -12.332 -7.931 8.965 1.00 71.12 99 MET A CA 1
ATOM 766 C C . MET A 1 99 ? -10.969 -8.404 8.473 1.00 71.12 99 MET A C 1
ATOM 768 O O . MET A 1 99 ? -10.013 -8.549 9.227 1.00 71.12 99 MET A O 1
ATOM 772 N N . THR A 1 100 ? -10.840 -8.592 7.159 1.00 81.06 100 THR A N 1
ATOM 773 C CA . THR A 1 100 ? -9.634 -9.217 6.600 1.00 81.06 100 THR A CA 1
ATOM 774 C C . THR A 1 100 ? -8.444 -8.265 6.450 1.00 81.06 100 THR A C 1
ATOM 776 O O . THR A 1 100 ? -7.302 -8.704 6.561 1.00 81.06 100 THR A O 1
ATOM 779 N N . CYS A 1 101 ? -8.664 -6.976 6.177 1.00 90.81 101 CYS A N 1
ATOM 780 C CA . CYS A 1 101 ? -7.599 -6.058 5.762 1.00 90.81 101 CYS A CA 1
ATOM 781 C C . CYS A 1 101 ? -7.918 -4.602 6.122 1.00 90.81 101 CYS A C 1
ATOM 783 O O . CYS A 1 101 ? -9.038 -4.152 5.883 1.00 90.81 101 CYS A O 1
ATOM 785 N N . VAL A 1 102 ? -6.945 -3.838 6.631 1.00 92.69 102 VAL A N 1
ATOM 786 C CA . VAL A 1 102 ? -7.131 -2.402 6.919 1.00 92.69 102 VAL A CA 1
ATOM 787 C C . VAL A 1 102 ? -5.908 -1.533 6.633 1.00 92.69 102 VAL A C 1
ATOM 789 O O . VAL A 1 102 ? -4.778 -2.011 6.608 1.00 92.69 102 VAL A O 1
ATOM 792 N N . THR A 1 103 ? -6.144 -0.232 6.474 1.00 92.81 103 THR A N 1
ATOM 793 C CA . THR A 1 103 ? -5.150 0.839 6.597 1.00 92.81 103 THR A CA 1
ATOM 794 C C . THR A 1 103 ? -5.727 1.952 7.471 1.00 92.81 103 THR A C 1
ATOM 796 O O . THR A 1 103 ? -6.742 2.564 7.129 1.00 92.81 103 THR A O 1
ATOM 799 N N . LEU A 1 104 ? -5.136 2.154 8.652 1.00 92.88 104 LEU A N 1
ATOM 800 C CA . LEU A 1 104 ? -5.648 3.064 9.688 1.00 92.88 104 LEU A CA 1
ATOM 801 C C . LEU A 1 104 ? -4.608 4.114 10.123 1.00 92.88 104 LEU A C 1
ATOM 803 O O . LEU A 1 104 ? -4.781 4.758 11.156 1.00 92.88 104 LEU A O 1
ATOM 807 N N . GLY A 1 105 ? -3.538 4.278 9.338 1.00 92.12 105 GLY A N 1
ATOM 808 C CA . GLY A 1 105 ? -2.385 5.109 9.689 1.00 92.12 105 GLY A CA 1
ATOM 809 C C . GLY A 1 105 ? -1.376 4.367 10.568 1.00 92.12 105 GLY A C 1
ATOM 810 O O . GLY A 1 105 ? -1.253 3.145 10.477 1.00 92.12 105 GLY A O 1
ATOM 811 N N . MET A 1 106 ? -0.655 5.101 11.410 1.00 92.25 106 MET A N 1
ATOM 812 C CA . MET A 1 106 ? 0.287 4.535 12.377 1.00 92.25 106 MET A CA 1
ATOM 813 C C . MET A 1 106 ? -0.462 3.910 13.560 1.00 92.25 106 MET A C 1
ATOM 815 O O . MET A 1 106 ? -1.436 4.475 14.077 1.00 92.25 106 MET A O 1
ATOM 819 N N . ILE A 1 107 ? 0.008 2.741 13.986 1.00 92.19 107 ILE A N 1
ATOM 820 C CA . ILE A 1 107 ? -0.492 2.015 15.154 1.00 92.19 107 ILE A CA 1
ATOM 821 C C . ILE A 1 107 ? 0.679 1.602 16.038 1.00 92.19 107 ILE A C 1
ATOM 823 O O . ILE A 1 107 ? 1.777 1.358 15.544 1.00 92.19 107 ILE A O 1
ATOM 827 N N . ASP A 1 108 ? 0.435 1.525 17.341 1.00 91.38 108 ASP A N 1
ATOM 828 C CA . ASP A 1 108 ? 1.399 0.965 18.288 1.00 91.38 108 ASP A CA 1
ATOM 829 C C . ASP A 1 108 ? 1.284 -0.572 18.366 1.00 91.38 108 ASP A C 1
ATOM 831 O O . ASP A 1 108 ? 0.385 -1.192 17.786 1.00 91.38 108 ASP A O 1
ATOM 835 N N . GLU A 1 109 ? 2.206 -1.197 19.095 1.00 91.25 109 GLU A N 1
ATOM 836 C CA . GLU A 1 109 ? 2.256 -2.651 19.263 1.00 91.25 109 GLU A CA 1
ATOM 837 C C . GLU A 1 109 ? 0.995 -3.225 19.943 1.00 91.25 109 GLU A C 1
ATOM 839 O O . GLU A 1 109 ? 0.495 -4.276 19.535 1.00 91.25 109 GLU A O 1
ATOM 844 N N . GLU A 1 110 ? 0.420 -2.523 20.930 1.00 90.88 110 GLU A N 1
ATOM 845 C CA . GLU A 1 110 ? -0.811 -2.945 21.623 1.00 90.88 110 GLU A CA 1
ATOM 846 C C . GLU A 1 110 ? -1.998 -2.966 20.646 1.00 90.88 110 GLU A C 1
ATOM 848 O O . GLU A 1 110 ? -2.803 -3.905 20.627 1.00 90.88 110 GLU A O 1
ATOM 853 N N . GLN A 1 111 ? -2.095 -1.949 19.791 1.00 91.94 111 GLN A N 1
ATOM 854 C CA . GLN A 1 111 ? -3.112 -1.836 18.752 1.00 91.94 111 GLN A CA 1
ATOM 855 C C . GLN A 1 111 ? -2.930 -2.910 17.674 1.00 91.94 111 GLN A C 1
ATOM 857 O O . GLN A 1 111 ? -3.918 -3.526 17.268 1.00 91.94 111 GLN A O 1
ATOM 862 N N . ALA A 1 112 ? -1.693 -3.182 17.248 1.00 90.88 112 ALA A N 1
ATOM 863 C CA . ALA A 1 112 ? -1.384 -4.246 16.293 1.00 90.88 112 ALA A CA 1
ATOM 864 C C . ALA A 1 112 ? -1.777 -5.625 16.840 1.00 90.88 112 ALA A C 1
ATOM 866 O O . ALA A 1 112 ? -2.466 -6.390 16.158 1.00 90.88 112 ALA A O 1
ATOM 867 N N . LYS A 1 113 ? -1.423 -5.913 18.098 1.00 90.62 113 LYS A N 1
ATOM 868 C CA . LYS A 1 113 ? -1.809 -7.146 18.792 1.00 90.62 113 LYS A CA 1
ATOM 869 C C . LYS A 1 113 ? -3.326 -7.274 18.903 1.00 90.62 113 LYS A C 1
ATOM 871 O O . LYS A 1 113 ? -3.873 -8.305 18.529 1.00 90.62 113 LYS A O 1
ATOM 876 N N . THR A 1 114 ? -4.010 -6.203 19.306 1.00 89.44 114 THR A N 1
ATOM 877 C CA . THR A 1 114 ? -5.479 -6.167 19.393 1.00 89.44 114 THR A CA 1
ATOM 878 C C . THR A 1 114 ? -6.130 -6.476 18.043 1.00 89.44 114 THR A C 1
ATOM 880 O O . THR A 1 114 ? -7.080 -7.252 17.967 1.00 89.44 114 THR A O 1
ATOM 883 N N . LEU A 1 115 ? -5.638 -5.880 16.953 1.00 90.25 115 LEU A N 1
ATOM 884 C CA . LEU A 1 115 ? -6.155 -6.147 15.610 1.00 90.25 115 LEU A CA 1
ATOM 885 C C . LEU A 1 115 ? -5.937 -7.609 15.205 1.00 90.25 115 LEU A C 1
ATOM 887 O O . LEU A 1 115 ? -6.856 -8.236 14.679 1.00 90.25 115 LEU A O 1
ATOM 891 N N . LYS A 1 116 ? -4.750 -8.161 15.484 1.00 89.56 116 LYS A N 1
ATOM 892 C CA . LYS A 1 116 ? -4.418 -9.558 15.189 1.00 89.56 116 LYS A CA 1
ATOM 893 C C . LYS A 1 116 ? -5.297 -10.536 15.966 1.00 89.56 116 LYS A C 1
ATOM 895 O O . LYS A 1 116 ? -5.833 -11.462 15.364 1.00 89.56 116 LYS A O 1
ATOM 900 N N . GLU A 1 117 ? -5.460 -10.319 17.269 1.00 89.25 117 GLU A N 1
ATOM 901 C CA . GLU A 1 117 ? -6.284 -11.154 18.154 1.00 89.25 117 GLU A CA 1
ATOM 902 C C . GLU A 1 117 ? -7.748 -11.176 17.727 1.00 89.25 117 GLU A C 1
ATOM 904 O O . GLU A 1 117 ? -8.398 -12.214 17.816 1.00 89.25 117 GLU A O 1
ATOM 909 N N . ASN A 1 118 ? -8.256 -10.060 17.201 1.00 86.31 118 ASN A N 1
ATOM 910 C CA . ASN A 1 118 ? -9.634 -10.013 16.741 1.00 86.31 118 ASN A CA 1
ATOM 911 C C . ASN A 1 118 ? -9.844 -10.593 15.329 1.00 86.31 118 ASN A C 1
ATOM 913 O O . ASN A 1 118 ? -10.993 -10.683 14.908 1.00 86.31 118 ASN A O 1
ATOM 917 N N . GLY A 1 119 ? -8.784 -11.005 14.621 1.00 86.69 119 GLY A N 1
ATOM 918 C CA . GLY A 1 119 ? -8.890 -11.705 13.334 1.00 86.69 119 GLY A CA 1
ATOM 919 C C . GLY A 1 119 ? -8.356 -10.954 12.112 1.00 86.69 119 GLY A C 1
ATOM 920 O O . GLY A 1 119 ? -8.478 -11.466 10.997 1.00 86.69 119 GLY A O 1
ATOM 921 N N . LEU A 1 120 ? -7.719 -9.788 12.280 1.00 89.50 120 LEU A N 1
ATOM 922 C CA . LEU A 1 120 ? -7.140 -9.060 11.151 1.00 89.50 120 LEU A CA 1
ATOM 923 C C . LEU A 1 120 ? -6.031 -9.883 10.476 1.00 89.50 120 LEU A C 1
ATOM 925 O O . LEU A 1 120 ? -5.051 -10.289 11.108 1.00 89.50 120 LEU A O 1
ATOM 929 N N . THR A 1 121 ? -6.159 -10.079 9.161 1.00 88.94 121 THR A N 1
ATOM 930 C CA . THR A 1 121 ? -5.188 -10.863 8.376 1.00 88.94 121 THR A CA 1
ATOM 931 C C . THR A 1 121 ? -4.163 -10.014 7.629 1.00 88.94 121 THR A C 1
ATOM 933 O O . THR A 1 121 ? -3.120 -10.534 7.250 1.00 88.94 121 THR A O 1
ATOM 936 N N . ALA A 1 122 ? -4.430 -8.722 7.416 1.00 90.50 122 ALA A N 1
ATOM 937 C CA . ALA A 1 122 ? -3.526 -7.827 6.700 1.00 90.50 122 ALA A CA 1
ATOM 938 C C . ALA A 1 122 ? -3.628 -6.375 7.188 1.00 90.50 122 ALA A C 1
ATOM 940 O O . ALA A 1 122 ? -4.723 -5.843 7.382 1.00 90.50 122 ALA A O 1
ATOM 941 N N . TYR A 1 123 ? -2.479 -5.712 7.297 1.00 92.50 123 TYR A N 1
ATOM 942 C CA . TYR A 1 123 ? -2.371 -4.283 7.573 1.00 92.50 123 TYR A CA 1
ATOM 943 C C . TYR A 1 123 ? -1.570 -3.614 6.454 1.00 92.50 123 TYR A C 1
ATOM 945 O O . TYR A 1 123 ? -0.526 -4.122 6.055 1.00 92.50 123 TYR A O 1
ATOM 953 N N . ASN A 1 124 ? -2.070 -2.505 5.914 1.00 92.19 124 ASN A N 1
ATOM 954 C CA . ASN A 1 124 ? -1.438 -1.781 4.815 1.00 92.19 124 ASN A CA 1
ATOM 955 C C . ASN A 1 124 ? -0.894 -0.437 5.302 1.00 92.19 124 ASN A C 1
ATOM 957 O O . ASN A 1 124 ? -1.665 0.418 5.753 1.00 92.19 124 ASN A O 1
ATOM 961 N N . HIS A 1 125 ? 0.410 -0.231 5.138 1.00 92.19 125 HIS A N 1
ATOM 962 C CA . HIS A 1 125 ? 1.080 1.019 5.476 1.00 92.19 125 HIS A CA 1
ATOM 963 C C . HIS A 1 125 ? 2.265 1.250 4.531 1.00 92.19 125 HIS A C 1
ATOM 965 O O . HIS A 1 125 ? 3.265 0.531 4.598 1.00 92.19 125 HIS A O 1
ATOM 971 N N . ASN A 1 126 ? 2.094 2.177 3.583 1.00 94.00 126 ASN A N 1
ATOM 972 C CA . ASN A 1 126 ? 2.990 2.311 2.439 1.00 94.00 126 ASN A CA 1
ATOM 973 C C . ASN A 1 126 ? 4.253 3.128 2.760 1.00 94.00 126 ASN A C 1
ATOM 975 O O . ASN A 1 126 ? 4.142 4.174 3.397 1.00 94.00 126 ASN A O 1
ATOM 979 N N . ILE A 1 127 ? 5.415 2.709 2.247 1.00 94.69 127 ILE A N 1
ATOM 980 C CA . ILE A 1 127 ? 6.641 3.530 2.212 1.00 94.69 127 ILE A CA 1
ATOM 981 C C . ILE A 1 127 ? 6.605 4.567 1.078 1.00 94.69 127 ILE A C 1
ATOM 983 O O . ILE A 1 127 ? 7.398 5.498 1.065 1.00 94.69 127 ILE A O 1
ATOM 987 N N . ASP A 1 128 ? 5.649 4.424 0.155 1.00 94.50 128 ASP A N 1
ATOM 988 C CA . ASP A 1 128 ? 5.305 5.335 -0.943 1.00 94.50 128 ASP A CA 1
ATOM 989 C C . ASP A 1 128 ? 6.361 5.482 -2.047 1.00 94.50 128 ASP A C 1
ATOM 991 O O . ASP A 1 128 ? 6.014 5.284 -3.206 1.00 94.50 128 ASP A O 1
ATOM 995 N N . THR A 1 129 ? 7.618 5.771 -1.721 1.00 95.75 129 THR A N 1
ATOM 996 C CA . THR A 1 129 ? 8.717 5.988 -2.681 1.00 95.75 129 THR A CA 1
ATOM 997 C C . THR A 1 129 ? 10.069 5.621 -2.040 1.00 95.75 129 THR A C 1
ATOM 999 O O . THR A 1 129 ? 10.094 4.836 -1.093 1.00 95.75 129 THR A O 1
ATOM 1002 N N . SER A 1 130 ? 11.198 6.115 -2.557 1.00 96.88 130 SER A N 1
ATOM 1003 C CA . SER A 1 130 ? 12.526 5.973 -1.938 1.00 96.88 130 SER A CA 1
ATOM 1004 C C . SER A 1 130 ? 12.668 6.805 -0.661 1.00 96.88 130 SER A C 1
ATOM 1006 O O . SER A 1 130 ? 11.919 7.757 -0.427 1.00 96.88 130 SER A O 1
ATOM 1008 N N . ARG A 1 131 ? 13.681 6.498 0.157 1.00 95.75 131 ARG A N 1
ATOM 1009 C CA . ARG A 1 131 ? 13.995 7.291 1.356 1.00 95.75 131 ARG A CA 1
ATOM 1010 C C . ARG A 1 131 ? 14.432 8.707 0.990 1.00 95.75 131 ARG A C 1
ATOM 1012 O O . ARG A 1 131 ? 14.091 9.660 1.685 1.00 95.75 131 ARG A O 1
ATOM 1019 N N . GLU A 1 132 ? 15.179 8.831 -0.097 1.00 96.38 132 GLU A N 1
ATOM 1020 C CA . GLU A 1 132 ? 15.762 10.069 -0.599 1.00 96.38 132 GLU A CA 1
ATOM 1021 C C . GLU A 1 132 ? 14.688 11.009 -1.161 1.00 96.38 132 GLU A C 1
ATOM 1023 O O . GLU A 1 132 ? 14.777 12.223 -0.980 1.00 96.38 132 GLU A O 1
ATOM 1028 N N . HIS A 1 133 ? 13.646 10.461 -1.794 1.00 96.19 133 HIS A N 1
ATOM 1029 C CA . HIS A 1 133 ? 12.551 11.242 -2.369 1.00 96.19 133 HIS A CA 1
ATOM 1030 C C . HIS A 1 133 ? 11.407 11.510 -1.384 1.00 96.19 133 HIS A C 1
ATOM 1032 O O . HIS A 1 133 ? 10.645 12.460 -1.573 1.00 96.19 133 HIS A O 1
ATOM 1038 N N . TYR A 1 134 ? 11.288 10.720 -0.313 1.00 95.94 134 TYR A N 1
ATOM 1039 C CA . TYR A 1 134 ? 10.197 10.823 0.659 1.00 95.94 134 TYR A CA 1
ATOM 1040 C C . TYR A 1 134 ? 9.916 12.246 1.179 1.00 95.94 134 TYR A C 1
ATOM 1042 O O . TYR A 1 134 ? 8.743 12.629 1.188 1.00 95.94 134 TYR A O 1
ATOM 1050 N N . PRO A 1 135 ? 10.925 13.076 1.537 1.00 95.50 135 PRO A N 1
ATOM 1051 C CA . PRO A 1 135 ? 10.687 14.432 2.042 1.00 95.50 135 PRO A CA 1
ATOM 1052 C C . PRO A 1 135 ? 10.023 15.377 1.031 1.00 95.50 135 PRO A C 1
ATOM 1054 O O . PRO A 1 135 ? 9.425 16.372 1.433 1.00 95.50 135 PRO A O 1
ATOM 1057 N N . ASN A 1 136 ? 10.094 15.074 -0.271 1.00 93.50 136 ASN A N 1
ATOM 1058 C CA . ASN A 1 136 ? 9.404 15.842 -1.314 1.00 93.50 136 ASN A CA 1
ATOM 1059 C C . ASN A 1 136 ? 7.908 15.503 -1.392 1.00 93.50 136 ASN A C 1
ATOM 1061 O O . ASN A 1 136 ? 7.123 16.251 -1.974 1.00 93.50 136 ASN A O 1
ATOM 1065 N N . VAL A 1 137 ? 7.512 14.363 -0.824 1.00 92.50 137 VAL A N 1
ATOM 1066 C CA . VAL A 1 137 ? 6.157 13.816 -0.913 1.00 92.50 137 VAL A CA 1
ATOM 1067 C C . VAL A 1 137 ? 5.417 13.983 0.410 1.00 92.50 137 VAL A C 1
ATOM 1069 O O . VAL A 1 137 ? 4.233 14.325 0.412 1.00 92.50 137 VAL A O 1
ATOM 1072 N N . ILE A 1 138 ? 6.084 13.718 1.538 1.00 94.19 138 ILE A N 1
ATOM 1073 C CA . ILE A 1 138 ? 5.480 13.654 2.873 1.00 94.19 138 ILE A CA 1
ATOM 1074 C C . ILE A 1 138 ? 6.477 14.182 3.902 1.00 94.19 138 ILE A C 1
ATOM 1076 O O . ILE A 1 138 ? 7.611 13.718 3.968 1.00 94.19 138 ILE A O 1
ATOM 1080 N N . THR A 1 139 ? 6.042 15.120 4.746 1.00 93.94 139 THR A N 1
ATOM 1081 C CA . THR A 1 139 ? 6.895 15.684 5.815 1.00 93.94 139 THR A CA 1
ATOM 1082 C C . THR A 1 139 ? 6.291 15.563 7.213 1.00 93.94 139 THR A C 1
ATOM 1084 O O . THR A 1 139 ? 6.935 15.898 8.201 1.00 93.94 139 THR A O 1
ATOM 1087 N N . THR A 1 140 ? 5.057 15.065 7.316 1.00 93.31 140 THR A N 1
ATOM 1088 C CA . THR A 1 140 ? 4.313 14.898 8.583 1.00 93.31 140 THR A CA 1
ATOM 1089 C C . THR A 1 140 ? 4.602 13.582 9.319 1.00 93.31 140 THR A C 1
ATOM 1091 O O . THR A 1 140 ? 4.171 13.409 10.464 1.00 93.31 140 THR A O 1
ATOM 1094 N N . ARG A 1 141 ? 5.375 12.680 8.703 1.00 91.00 141 ARG A N 1
ATOM 1095 C CA . ARG A 1 141 ? 5.831 11.405 9.275 1.00 91.00 141 ARG A CA 1
ATOM 1096 C C . ARG A 1 141 ? 7.229 11.041 8.783 1.00 91.00 141 ARG A C 1
ATOM 1098 O O . ARG A 1 141 ? 7.734 11.667 7.849 1.00 91.00 141 ARG A O 1
ATOM 1105 N N . THR A 1 142 ? 7.839 10.037 9.404 1.00 90.81 142 THR A N 1
ATOM 1106 C CA . THR A 1 142 ? 9.164 9.549 9.016 1.00 90.81 142 THR A CA 1
ATOM 1107 C C . THR A 1 142 ? 9.052 8.336 8.092 1.00 90.81 142 THR A C 1
ATOM 1109 O O . THR A 1 142 ? 8.047 7.629 8.087 1.00 90.81 142 THR A O 1
ATOM 1112 N N . TYR A 1 143 ? 10.082 8.101 7.279 1.00 91.62 143 TYR A N 1
ATOM 1113 C CA . TYR A 1 143 ? 10.101 6.991 6.319 1.00 91.62 143 TYR A CA 1
ATOM 1114 C C . TYR A 1 143 ? 10.028 5.612 6.999 1.00 91.62 143 TYR A C 1
ATOM 1116 O O . TYR A 1 143 ? 9.415 4.688 6.469 1.00 91.62 143 TYR A O 1
ATOM 1124 N N . ASP A 1 144 ? 10.625 5.488 8.186 1.00 88.12 144 ASP A N 1
ATOM 1125 C CA . ASP A 1 144 ? 10.753 4.226 8.926 1.00 88.12 144 ASP A CA 1
ATOM 1126 C C . ASP A 1 144 ? 9.462 3.770 9.617 1.00 88.12 144 ASP A C 1
ATOM 1128 O O . ASP A 1 144 ? 9.395 2.652 10.124 1.00 88.12 144 ASP A O 1
ATOM 1132 N N . ASP A 1 145 ? 8.417 4.600 9.599 1.00 79.81 145 ASP A N 1
ATOM 1133 C CA . ASP A 1 145 ? 7.118 4.259 10.177 1.00 79.81 145 ASP A CA 1
ATOM 1134 C C . ASP A 1 145 ? 6.333 3.249 9.314 1.00 79.81 145 ASP A C 1
ATOM 1136 O O . ASP A 1 145 ? 5.364 2.665 9.796 1.00 79.81 145 ASP A O 1
ATOM 1140 N N . ALA A 1 146 ? 6.731 3.015 8.053 1.00 76.50 146 ALA A N 1
ATOM 1141 C CA . ALA A 1 146 ? 5.991 2.221 7.068 1.00 76.50 146 ALA A CA 1
ATOM 1142 C C . ALA A 1 146 ? 6.719 0.954 6.581 1.00 76.50 146 ALA A C 1
ATOM 1144 O O . ALA A 1 146 ? 7.938 0.836 6.655 1.00 76.50 146 ALA A O 1
ATOM 1145 N N . CYS A 1 147 ? 5.958 -0.027 6.073 1.00 82.44 147 CYS A N 1
ATOM 1146 C CA . CYS A 1 147 ? 6.468 -1.397 5.899 1.00 82.44 147 CYS A CA 1
ATOM 1147 C C . CYS A 1 147 ? 6.005 -2.139 4.636 1.00 82.44 147 CYS A C 1
ATOM 1149 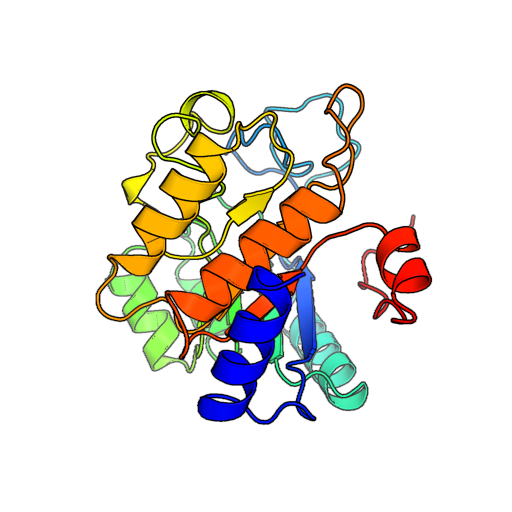O O . CYS A 1 147 ? 6.319 -3.311 4.445 1.00 82.44 147 CYS A O 1
ATOM 1151 N N . THR A 1 148 ? 5.233 -1.502 3.761 1.00 88.31 148 THR A N 1
ATOM 1152 C CA . THR A 1 148 ? 4.708 -2.135 2.539 1.00 88.31 148 THR A CA 1
ATOM 1153 C C . THR A 1 148 ? 4.743 -1.144 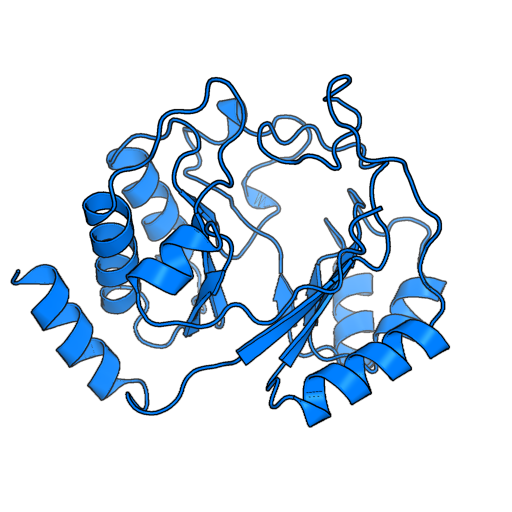1.387 1.00 88.31 148 THR A C 1
ATOM 1155 O O . THR A 1 148 ? 4.895 0.027 1.660 1.00 88.31 148 THR A O 1
ATOM 1158 N N . GLY A 1 149 ? 4.597 -1.592 0.137 1.00 94.12 149 GLY A N 1
ATOM 1159 C CA . GLY A 1 149 ? 4.009 -0.837 -0.986 1.00 94.12 149 GLY A CA 1
ATOM 1160 C C . GLY A 1 149 ? 4.452 0.595 -1.331 1.00 94.12 149 GLY A C 1
ATOM 1161 O O . GLY A 1 149 ? 5.117 1.303 -0.585 1.00 94.12 149 GLY A O 1
ATOM 1162 N N . GLY A 1 150 ? 4.028 1.068 -2.501 1.00 94.50 150 GLY A N 1
ATOM 1163 C CA . GLY A 1 150 ? 4.352 2.423 -2.945 1.00 94.50 150 GLY A CA 1
ATOM 1164 C C . GLY A 1 150 ? 3.452 2.970 -4.042 1.00 94.50 150 GLY A C 1
ATOM 1165 O O . GLY A 1 150 ? 2.474 2.325 -4.435 1.00 94.50 150 GLY A O 1
ATOM 1166 N N . ILE A 1 151 ? 3.776 4.168 -4.519 1.00 93.06 151 ILE A N 1
ATOM 1167 C CA . ILE A 1 151 ? 3.106 4.880 -5.606 1.00 93.06 151 ILE A CA 1
ATOM 1168 C C . ILE A 1 151 ? 4.175 5.304 -6.607 1.00 93.06 151 ILE A C 1
ATOM 1170 O O . ILE A 1 151 ? 5.147 5.934 -6.231 1.00 93.06 151 ILE A O 1
ATOM 1174 N N . LEU A 1 152 ? 3.961 4.988 -7.880 1.00 92.88 152 LEU A N 1
ATOM 1175 C CA . LEU A 1 152 ? 4.813 5.405 -8.979 1.00 92.88 152 LEU A CA 1
ATOM 1176 C C . LEU A 1 152 ? 4.211 6.619 -9.689 1.00 92.88 152 LEU A C 1
ATOM 1178 O O . LEU A 1 152 ? 3.015 6.638 -10.011 1.00 92.88 152 LEU A O 1
ATOM 1182 N N . GLY A 1 153 ? 5.061 7.583 -10.022 1.00 90.94 153 GLY A N 1
ATOM 1183 C CA . GLY A 1 153 ? 4.712 8.816 -10.723 1.00 90.94 153 GLY A CA 1
ATOM 1184 C C . GLY A 1 153 ? 4.688 10.054 -9.830 1.00 90.94 153 GLY A C 1
ATOM 1185 O O . GLY A 1 153 ? 4.110 11.057 -10.232 1.00 90.94 153 GLY A O 1
ATOM 1186 N N . LEU A 1 154 ? 5.314 10.015 -8.653 1.00 91.25 154 LEU A N 1
ATOM 1187 C CA . LEU A 1 154 ? 5.354 11.128 -7.697 1.00 91.25 154 LEU A CA 1
ATOM 1188 C C . LEU A 1 154 ? 6.334 12.256 -8.075 1.00 91.25 154 LEU A C 1
ATOM 1190 O O . LEU A 1 154 ? 6.481 13.214 -7.324 1.00 91.25 154 LEU A O 1
ATOM 1194 N N . GLY A 1 155 ? 6.970 12.171 -9.247 1.00 90.56 155 GLY A N 1
ATOM 1195 C CA . GLY A 1 155 ? 8.119 13.008 -9.622 1.00 90.56 155 GLY A CA 1
ATOM 1196 C C . GLY A 1 155 ? 9.466 12.339 -9.336 1.00 90.56 155 GLY A C 1
ATOM 1197 O O . GLY A 1 155 ? 10.510 12.973 -9.454 1.00 90.56 155 GLY A O 1
ATOM 1198 N N . GLU A 1 156 ? 9.427 11.061 -8.974 1.00 92.06 156 GLU A N 1
ATOM 1199 C CA . GLU A 1 156 ? 10.583 10.240 -8.645 1.00 92.06 156 GLU A CA 1
ATOM 1200 C C . GLU A 1 156 ? 11.395 9.813 -9.885 1.00 92.06 156 GLU A C 1
ATOM 1202 O O . GLU A 1 156 ? 10.893 9.737 -11.013 1.00 92.06 156 GLU A O 1
ATOM 1207 N N . THR A 1 157 ? 12.680 9.554 -9.667 1.00 93.81 157 THR A N 1
ATOM 1208 C CA . THR A 1 157 ? 13.645 9.095 -10.671 1.00 93.81 157 THR A CA 1
ATOM 1209 C C . THR A 1 157 ? 13.654 7.568 -10.800 1.00 93.81 157 THR A C 1
ATOM 1211 O O . THR A 1 157 ? 12.958 6.844 -10.086 1.00 93.81 157 THR A O 1
ATOM 1214 N N . THR A 1 158 ? 14.461 7.033 -11.722 1.00 93.50 158 THR A N 1
ATOM 1215 C CA . THR A 1 158 ? 14.629 5.571 -11.815 1.00 93.50 158 THR A CA 1
ATOM 1216 C C . THR A 1 158 ? 15.365 5.028 -10.589 1.00 93.50 158 THR A C 1
ATOM 1218 O O . THR A 1 158 ? 15.036 3.949 -10.099 1.00 93.50 158 THR A O 1
ATOM 1221 N N . GLU A 1 159 ? 16.318 5.791 -10.064 1.00 96.62 159 GLU A N 1
ATOM 1222 C CA . GLU A 1 159 ? 17.068 5.504 -8.845 1.00 96.62 159 GLU A CA 1
ATOM 1223 C C . GLU A 1 159 ? 16.133 5.437 -7.634 1.00 96.62 159 GLU A C 1
ATOM 1225 O O . GLU A 1 159 ? 16.273 4.543 -6.802 1.00 96.62 159 GLU A O 1
ATOM 1230 N N . ASP A 1 160 ? 15.109 6.291 -7.587 1.00 96.94 160 ASP A N 1
ATOM 1231 C CA . ASP A 1 160 ? 14.098 6.251 -6.531 1.00 96.94 160 ASP A CA 1
ATOM 1232 C C . ASP A 1 160 ? 13.247 4.975 -6.592 1.00 96.94 160 ASP A C 1
ATOM 1234 O O . ASP A 1 160 ? 13.011 4.332 -5.569 1.00 96.94 160 ASP A O 1
ATOM 1238 N N . HIS A 1 161 ? 12.858 4.517 -7.788 1.00 95.94 161 HIS A N 1
ATOM 1239 C CA . HIS A 1 161 ? 12.199 3.213 -7.922 1.00 95.94 161 HIS A CA 1
ATOM 1240 C C . HIS A 1 161 ? 13.091 2.062 -7.433 1.00 95.94 161 HIS A C 1
ATOM 1242 O O . HIS A 1 161 ? 12.592 1.091 -6.855 1.00 95.94 161 HIS A O 1
ATOM 1248 N N . VAL A 1 162 ? 14.407 2.149 -7.656 1.00 97.12 162 VAL A N 1
ATOM 1249 C CA . VAL A 1 162 ? 15.366 1.166 -7.137 1.00 97.12 162 VAL A CA 1
ATOM 1250 C C . VAL A 1 162 ? 15.440 1.250 -5.615 1.00 97.12 162 VAL A C 1
ATOM 1252 O O . VAL A 1 162 ? 15.331 0.210 -4.974 1.00 97.12 162 VAL A O 1
ATOM 1255 N N . GLY A 1 163 ? 15.554 2.443 -5.026 1.00 97.38 163 GLY A N 1
ATOM 1256 C CA . GLY A 1 163 ? 15.581 2.640 -3.571 1.00 97.38 163 GLY A CA 1
ATOM 1257 C C . GLY A 1 163 ? 14.307 2.144 -2.877 1.00 97.38 163 GLY A C 1
ATOM 1258 O O . GLY A 1 163 ? 14.376 1.457 -1.852 1.00 97.38 163 GLY A O 1
ATOM 1259 N N . PHE A 1 164 ? 13.150 2.399 -3.489 1.00 97.06 164 PHE A N 1
ATOM 1260 C CA . PHE A 1 164 ? 11.847 1.869 -3.088 1.00 97.06 164 PHE A CA 1
ATOM 1261 C C . PHE A 1 164 ? 11.856 0.330 -3.018 1.00 97.06 164 PHE A C 1
ATOM 1263 O O . PHE A 1 164 ? 11.569 -0.266 -1.977 1.00 97.06 164 PHE A O 1
ATOM 1270 N N . LEU A 1 165 ? 12.243 -0.337 -4.111 1.00 97.56 165 LEU A N 1
ATOM 1271 C CA . LEU A 1 165 ? 12.290 -1.800 -4.177 1.00 97.56 165 LEU A CA 1
ATOM 1272 C C . LEU A 1 165 ? 13.384 -2.404 -3.288 1.00 97.56 165 LEU A C 1
ATOM 1274 O O . LEU A 1 165 ? 13.177 -3.455 -2.677 1.00 97.56 165 LEU A O 1
ATOM 1278 N N . HIS A 1 166 ? 14.538 -1.746 -3.199 1.00 97.25 166 HIS A N 1
ATOM 1279 C CA . HIS A 1 166 ? 15.652 -2.142 -2.346 1.00 97.25 166 HIS A CA 1
ATOM 1280 C C . HIS A 1 166 ? 15.239 -2.134 -0.874 1.00 97.25 166 HIS A C 1
ATOM 1282 O O . HIS A 1 166 ? 15.512 -3.093 -0.160 1.00 97.25 166 HIS A O 1
ATOM 1288 N N . THR A 1 167 ? 14.515 -1.105 -0.425 1.00 96.56 167 THR A N 1
ATOM 1289 C CA . THR A 1 167 ? 14.000 -1.041 0.950 1.00 96.56 167 THR A CA 1
ATOM 1290 C C . THR A 1 167 ? 13.135 -2.261 1.273 1.00 96.56 167 THR A C 1
ATOM 1292 O O . THR A 1 167 ? 13.390 -2.955 2.253 1.00 96.56 167 THR A O 1
ATOM 1295 N N . LEU A 1 168 ? 12.143 -2.563 0.431 1.00 96.44 168 LEU A N 1
ATOM 1296 C CA . LEU A 1 168 ? 11.184 -3.641 0.702 1.00 96.44 168 LEU A CA 1
ATOM 1297 C C . LEU A 1 168 ? 11.796 -5.040 0.564 1.00 96.44 168 LEU A C 1
ATOM 1299 O O . LEU A 1 168 ? 11.435 -5.945 1.313 1.00 96.44 168 LEU A O 1
ATOM 1303 N N . SER A 1 169 ? 12.740 -5.219 -0.361 1.00 96.81 169 SER A N 1
ATOM 1304 C CA . SER A 1 169 ? 13.448 -6.494 -0.548 1.00 96.81 169 SER A CA 1
ATOM 1305 C C . SER A 1 169 ? 14.517 -6.779 0.511 1.00 96.81 169 SER A C 1
ATOM 1307 O O . SER A 1 169 ? 14.985 -7.905 0.601 1.00 96.81 169 SER A O 1
ATOM 1309 N N . ASN A 1 170 ? 14.887 -5.802 1.343 1.00 95.81 170 ASN A N 1
ATOM 1310 C CA . ASN A 1 170 ? 15.761 -6.028 2.499 1.00 95.81 170 ASN A CA 1
ATOM 1311 C C . ASN A 1 170 ? 14.987 -6.266 3.809 1.00 95.81 170 ASN A C 1
ATOM 1313 O O . ASN A 1 170 ? 15.598 -6.447 4.861 1.00 95.81 170 ASN A O 1
ATOM 1317 N N . MET A 1 171 ? 13.651 -6.281 3.773 1.00 93.75 171 MET A N 1
ATOM 1318 C CA . MET A 1 171 ? 12.840 -6.641 4.938 1.00 93.75 171 MET A CA 1
ATOM 1319 C C . MET A 1 171 ? 12.866 -8.154 5.175 1.00 93.75 171 MET A C 1
ATOM 1321 O O . MET A 1 171 ? 12.855 -8.945 4.232 1.00 93.75 171 MET A O 1
ATOM 1325 N N . SER A 1 172 ? 12.857 -8.563 6.444 1.00 91.56 172 SER A N 1
ATOM 1326 C CA . SER A 1 172 ? 12.800 -9.973 6.836 1.00 91.56 172 SER A CA 1
ATOM 1327 C C . SER A 1 172 ? 11.620 -10.213 7.785 1.00 91.56 172 SER A C 1
ATOM 1329 O O . SER A 1 172 ? 11.667 -9.748 8.927 1.00 91.56 172 SER A O 1
ATOM 1331 N N . PRO A 1 173 ? 10.562 -10.921 7.346 1.00 92.25 173 PRO A N 1
ATOM 1332 C CA . PRO A 1 173 ? 10.328 -11.400 5.978 1.00 92.25 173 PRO A CA 1
ATOM 1333 C C . PRO A 1 173 ? 10.021 -10.253 4.994 1.00 92.25 173 PRO A C 1
ATOM 1335 O O . PRO A 1 173 ? 9.671 -9.147 5.405 1.00 92.25 173 PRO A O 1
ATOM 1338 N N . HIS A 1 174 ? 10.091 -10.531 3.685 1.00 95.62 174 HIS A N 1
ATOM 1339 C CA . HIS A 1 174 ? 9.532 -9.622 2.677 1.00 95.62 174 HIS A CA 1
ATOM 1340 C C . HIS A 1 174 ? 8.035 -9.371 2.945 1.00 95.62 174 HIS A C 1
ATOM 1342 O O . HIS A 1 174 ? 7.348 -10.269 3.447 1.00 95.62 174 HIS A O 1
ATOM 1348 N N . PRO A 1 175 ? 7.478 -8.223 2.518 1.00 94.31 175 PRO A N 1
ATOM 1349 C CA . PRO A 1 175 ? 6.040 -7.993 2.585 1.00 94.31 175 PRO A CA 1
ATOM 1350 C C . PRO A 1 175 ? 5.263 -9.083 1.838 1.00 94.31 175 PRO A C 1
ATOM 1352 O O . PRO A 1 175 ? 5.484 -9.304 0.646 1.00 94.31 175 PRO A O 1
ATOM 1355 N N . GLU A 1 176 ? 4.305 -9.737 2.497 1.00 92.94 176 GLU A N 1
ATOM 1356 C CA . GLU A 1 176 ? 3.462 -10.759 1.851 1.00 92.94 176 GLU A CA 1
ATOM 1357 C C . GLU A 1 176 ? 2.626 -10.176 0.703 1.00 92.94 176 GLU A C 1
ATOM 1359 O O . GLU A 1 176 ? 2.373 -10.831 -0.306 1.00 92.94 176 GLU A O 1
ATOM 1364 N N . SER A 1 177 ? 2.203 -8.920 0.848 1.00 91.88 177 SER A N 1
ATOM 1365 C CA . SER A 1 177 ? 1.421 -8.172 -0.130 1.00 91.88 177 SER A CA 1
ATOM 1366 C C . SER A 1 177 ? 2.147 -6.874 -0.458 1.00 91.88 177 SER A C 1
ATOM 1368 O O . SER A 1 177 ? 2.318 -6.022 0.410 1.00 91.88 177 SER A O 1
ATOM 1370 N N . LEU A 1 178 ? 2.507 -6.699 -1.726 1.00 94.38 178 LEU A N 1
ATOM 1371 C CA . LEU A 1 178 ? 3.238 -5.550 -2.243 1.00 94.38 178 LEU A CA 1
ATOM 1372 C C . LEU A 1 178 ? 2.339 -4.730 -3.183 1.00 94.38 178 LEU A C 1
ATOM 1374 O O . LEU A 1 178 ? 2.294 -5.018 -4.383 1.00 94.38 178 LEU A O 1
ATOM 1378 N N . PRO A 1 179 ? 1.582 -3.741 -2.676 1.00 92.88 179 PRO A N 1
ATOM 1379 C CA . PRO A 1 179 ? 0.818 -2.854 -3.538 1.00 92.88 179 PRO A CA 1
ATOM 1380 C C . PRO A 1 179 ? 1.749 -1.861 -4.235 1.00 92.88 179 PRO A C 1
ATOM 1382 O O . PRO A 1 179 ? 2.422 -1.070 -3.583 1.00 92.88 179 PRO A O 1
ATOM 1385 N N . ILE A 1 180 ? 1.775 -1.897 -5.563 1.00 93.06 180 ILE A N 1
ATOM 1386 C CA . ILE A 1 180 ? 2.470 -0.917 -6.398 1.00 93.06 180 ILE A CA 1
ATOM 1387 C C . ILE A 1 180 ? 1.389 -0.118 -7.101 1.00 93.06 180 ILE A C 1
ATOM 1389 O O . ILE A 1 180 ? 0.697 -0.634 -7.984 1.00 93.06 180 ILE A O 1
ATOM 1393 N N . ASN A 1 181 ? 1.223 1.120 -6.655 1.00 90.44 181 ASN A N 1
ATOM 1394 C CA . ASN A 1 181 ? 0.195 2.002 -7.160 1.00 90.44 181 ASN A CA 1
ATOM 1395 C C . ASN A 1 181 ? 0.714 2.875 -8.285 1.00 90.44 181 ASN A C 1
ATOM 1397 O O . ASN A 1 181 ? 1.878 3.255 -8.284 1.00 90.44 181 ASN A O 1
ATOM 1401 N N . ARG A 1 182 ? -0.145 3.237 -9.234 1.00 88.19 182 ARG A N 1
ATOM 1402 C CA . ARG A 1 182 ? 0.130 4.356 -10.132 1.00 88.19 182 ARG A CA 1
ATOM 1403 C C . ARG A 1 182 ? -0.541 5.597 -9.564 1.00 88.19 182 ARG A C 1
ATOM 1405 O O . ARG A 1 182 ? -1.708 5.544 -9.171 1.00 88.19 182 ARG A O 1
ATOM 1412 N N . LEU A 1 183 ? 0.178 6.714 -9.563 1.00 87.00 183 LEU A N 1
ATOM 1413 C CA . LEU A 1 183 ? -0.391 8.002 -9.200 1.00 87.00 183 LEU A CA 1
ATOM 1414 C C . LEU A 1 183 ? -1.644 8.278 -10.046 1.00 87.00 183 LEU A C 1
ATOM 1416 O O . LEU A 1 183 ? -1.612 8.209 -11.280 1.00 87.00 183 LEU A O 1
ATOM 1420 N N . VAL A 1 184 ? -2.751 8.589 -9.372 1.00 79.44 184 VAL A N 1
ATOM 1421 C CA . VAL A 1 184 ? -3.932 9.150 -10.031 1.00 79.44 184 VAL A CA 1
ATOM 1422 C C . VAL A 1 184 ? -3.555 10.567 -10.460 1.00 79.44 184 VAL A C 1
ATOM 1424 O O . VAL A 1 184 ? -3.180 11.348 -9.587 1.00 79.44 184 VAL A O 1
ATOM 1427 N N . PRO A 1 185 ? -3.606 10.902 -11.764 1.00 71.19 185 PRO A N 1
ATOM 1428 C CA . PRO A 1 185 ? -3.119 12.188 -12.240 1.00 71.19 185 PRO A CA 1
ATOM 1429 C C . PRO A 1 185 ? -3.795 13.345 -11.507 1.00 71.19 185 PRO A C 1
ATOM 1431 O O . PRO A 1 185 ? -5.019 13.475 -11.530 1.00 71.19 185 PRO A O 1
ATOM 1434 N N . ILE A 1 186 ? -2.981 14.195 -10.890 1.00 69.62 186 ILE A N 1
ATOM 1435 C CA . ILE A 1 186 ? -3.396 15.502 -10.390 1.00 69.62 186 ILE A CA 1
ATOM 1436 C C . ILE A 1 186 ? -2.795 16.575 -11.300 1.00 69.62 186 ILE A C 1
ATOM 1438 O O . ILE A 1 186 ? -1.817 16.344 -12.020 1.00 69.62 186 ILE A O 1
ATOM 1442 N N . LYS A 1 187 ? -3.417 17.754 -11.339 1.00 66.62 187 LYS A N 1
ATOM 1443 C CA . LYS A 1 187 ? -2.956 18.841 -12.207 1.00 66.62 187 LYS A CA 1
ATOM 1444 C C . LYS A 1 187 ? -1.497 19.179 -11.868 1.00 66.62 187 LYS A C 1
ATOM 1446 O O . LYS A 1 187 ? -1.188 19.490 -10.727 1.00 66.62 187 LYS A O 1
ATOM 1451 N N . GLY A 1 188 ? -0.616 19.116 -12.867 1.00 64.62 188 GLY A N 1
ATOM 1452 C CA . GLY A 1 188 ? 0.807 19.442 -12.717 1.00 64.62 188 GLY A CA 1
ATOM 1453 C C . GLY A 1 188 ? 1.743 18.257 -12.451 1.00 64.62 188 GLY A C 1
ATOM 1454 O O . GLY A 1 188 ? 2.952 18.445 -12.546 1.00 64.62 188 GLY A O 1
ATOM 1455 N N . THR A 1 189 ? 1.245 17.039 -12.192 1.00 66.38 189 THR A N 1
ATOM 1456 C CA . THR A 1 189 ? 2.129 15.868 -12.024 1.00 66.38 189 THR A CA 1
ATOM 1457 C C . THR A 1 189 ? 2.481 15.209 -13.362 1.00 66.38 189 THR A C 1
ATOM 1459 O O . THR A 1 189 ? 1.574 14.981 -14.172 1.00 66.38 189 THR A O 1
ATOM 1462 N N . PRO A 1 190 ? 3.761 14.866 -13.609 1.00 69.50 190 PRO A N 1
ATOM 1463 C CA . PRO A 1 190 ? 4.175 14.172 -14.824 1.00 69.50 190 PRO A CA 1
ATOM 1464 C C . PRO A 1 190 ? 3.469 12.825 -14.999 1.00 69.50 190 PRO A C 1
ATOM 1466 O O . PRO A 1 190 ? 3.292 12.058 -14.054 1.00 69.50 190 PRO A O 1
ATOM 1469 N N . ILE A 1 191 ? 3.104 12.497 -16.239 1.00 76.69 191 ILE A N 1
ATOM 1470 C CA . ILE A 1 191 ? 2.549 11.181 -16.557 1.00 76.69 191 ILE A CA 1
ATOM 1471 C C . ILE A 1 191 ? 3.696 10.176 -16.624 1.00 76.69 191 ILE A C 1
ATOM 1473 O O . ILE A 1 191 ? 4.534 10.229 -17.527 1.00 76.69 191 ILE A O 1
ATOM 1477 N N . LEU A 1 192 ? 3.702 9.223 -15.694 1.00 83.50 192 LEU A N 1
ATOM 1478 C CA . LEU A 1 192 ? 4.660 8.127 -15.724 1.00 83.50 192 LEU A CA 1
ATOM 1479 C C . LEU A 1 192 ? 4.451 7.240 -16.960 1.00 83.50 192 LEU A C 1
ATOM 1481 O O . LEU A 1 192 ? 3.330 6.821 -17.268 1.00 83.50 192 LEU A O 1
ATOM 1485 N N . GLN A 1 193 ? 5.553 6.925 -17.640 1.00 84.69 193 GLN A N 1
ATOM 1486 C CA . GLN A 1 193 ? 5.556 6.031 -18.793 1.00 84.69 193 GLN A CA 1
ATOM 1487 C C . GLN A 1 193 ? 5.212 4.598 -18.375 1.00 84.69 193 GLN A C 1
ATOM 1489 O O . GLN A 1 193 ? 5.671 4.094 -17.348 1.00 84.69 193 GLN A O 1
ATOM 1494 N N . PHE A 1 194 ? 4.425 3.915 -19.205 1.00 83.50 194 PHE A N 1
ATOM 1495 C CA . PHE A 1 194 ? 3.977 2.548 -18.933 1.00 83.50 194 PHE A CA 1
ATOM 1496 C C . PHE A 1 194 ? 5.145 1.563 -18.770 1.00 83.50 194 PHE A C 1
ATOM 1498 O O . PHE A 1 194 ? 5.117 0.711 -17.882 1.00 83.50 194 PHE A O 1
ATOM 1505 N N . ASP A 1 195 ? 6.205 1.732 -19.557 1.00 88.06 195 ASP A N 1
ATOM 1506 C CA . ASP A 1 195 ? 7.402 0.896 -19.481 1.00 88.06 195 ASP A CA 1
ATOM 1507 C C . ASP A 1 195 ? 8.097 0.987 -18.118 1.00 88.06 195 ASP A C 1
ATOM 1509 O O . ASP A 1 195 ? 8.607 -0.021 -17.629 1.00 88.06 195 ASP A O 1
ATOM 1513 N N . SER A 1 196 ? 8.085 2.158 -17.472 1.00 89.44 196 SER A N 1
ATOM 1514 C CA . SER A 1 196 ? 8.639 2.321 -16.123 1.00 89.44 196 SER A CA 1
ATOM 1515 C C . SER A 1 196 ? 7.843 1.511 -15.103 1.00 89.44 196 SER A C 1
ATOM 1517 O O . SER A 1 196 ? 8.433 0.814 -14.284 1.00 89.44 196 SER A O 1
ATOM 1519 N N . ILE A 1 197 ? 6.510 1.518 -15.208 1.00 89.75 197 ILE A N 1
ATOM 1520 C CA . ILE A 1 197 ? 5.626 0.716 -14.350 1.00 89.75 197 ILE A CA 1
ATOM 1521 C C . ILE A 1 197 ? 5.923 -0.777 -14.533 1.00 89.75 197 ILE A C 1
ATOM 1523 O O . ILE A 1 197 ? 6.147 -1.492 -13.556 1.00 89.75 197 ILE A O 1
ATOM 1527 N N . LEU A 1 198 ? 5.984 -1.249 -15.784 1.00 91.44 198 LEU A N 1
ATOM 1528 C CA . LEU A 1 198 ? 6.282 -2.650 -16.091 1.00 91.44 198 LEU A CA 1
ATOM 1529 C C . LEU A 1 198 ? 7.654 -3.087 -15.572 1.00 91.44 198 LEU A C 1
ATOM 1531 O O . LEU A 1 198 ? 7.775 -4.187 -15.030 1.00 91.44 198 LEU A O 1
ATOM 1535 N N . ARG A 1 199 ? 8.681 -2.240 -15.714 1.00 94.56 199 ARG A N 1
ATOM 1536 C CA . ARG A 1 199 ? 10.025 -2.517 -15.190 1.00 94.56 199 ARG A CA 1
ATOM 1537 C C . ARG A 1 199 ? 10.006 -2.647 -13.674 1.00 94.56 199 ARG A C 1
ATOM 1539 O O . ARG A 1 199 ? 10.512 -3.645 -13.173 1.00 94.56 199 ARG A O 1
ATOM 1546 N N . THR A 1 200 ? 9.373 -1.721 -12.955 1.00 95.69 200 THR A N 1
ATOM 1547 C CA . THR A 1 200 ? 9.277 -1.786 -11.489 1.00 95.69 200 THR A CA 1
ATOM 1548 C C . THR A 1 200 ? 8.570 -3.063 -11.028 1.00 95.69 200 THR A C 1
ATOM 1550 O O . THR A 1 200 ? 9.067 -3.753 -10.141 1.00 95.69 200 THR A O 1
ATOM 1553 N N . ILE A 1 201 ? 7.463 -3.448 -11.672 1.00 95.44 201 ILE A N 1
ATOM 1554 C CA . ILE A 1 201 ? 6.720 -4.678 -11.343 1.00 95.44 201 ILE A CA 1
ATOM 1555 C C . ILE A 1 201 ? 7.557 -5.931 -11.611 1.00 95.44 201 ILE A C 1
ATOM 1557 O O . ILE A 1 201 ? 7.605 -6.842 -10.783 1.00 95.44 201 ILE A O 1
ATOM 1561 N N . ALA A 1 202 ? 8.207 -5.997 -12.772 1.00 97.00 202 ALA A N 1
ATOM 1562 C CA . ALA A 1 202 ? 9.013 -7.147 -13.153 1.00 97.00 202 ALA A CA 1
ATOM 1563 C C . ALA A 1 202 ? 10.230 -7.307 -12.234 1.00 97.00 202 ALA A C 1
ATOM 1565 O O . ALA A 1 202 ? 10.505 -8.415 -11.775 1.00 97.00 202 ALA A O 1
ATOM 1566 N N . THR A 1 203 ? 10.900 -6.205 -11.888 1.00 97.88 203 THR A N 1
ATOM 1567 C CA . THR A 1 203 ? 11.992 -6.197 -10.909 1.00 97.88 203 THR A CA 1
ATOM 1568 C C . THR A 1 203 ? 11.499 -6.643 -9.536 1.00 97.88 203 THR A C 1
ATOM 1570 O O . THR A 1 203 ? 12.088 -7.555 -8.959 1.00 97.88 203 THR A O 1
ATOM 1573 N N . ALA A 1 204 ? 10.378 -6.098 -9.046 1.00 97.75 204 ALA A N 1
ATOM 1574 C CA . ALA A 1 204 ? 9.772 -6.511 -7.780 1.00 97.75 204 ALA A CA 1
ATOM 1575 C C . ALA A 1 204 ? 9.487 -8.022 -7.741 1.00 97.75 204 ALA A C 1
ATOM 1577 O O . ALA A 1 204 ? 9.801 -8.685 -6.756 1.00 97.75 204 ALA A O 1
ATOM 1578 N N . ARG A 1 205 ? 8.961 -8.596 -8.833 1.00 97.69 205 ARG A N 1
ATOM 1579 C CA . ARG A 1 205 ? 8.698 -10.042 -8.942 1.00 97.69 205 ARG A CA 1
ATOM 1580 C C . ARG A 1 205 ? 9.976 -10.875 -8.864 1.00 97.69 205 ARG A C 1
ATOM 1582 O O . ARG A 1 205 ? 9.946 -11.973 -8.315 1.00 97.69 205 ARG A O 1
ATOM 1589 N N . LEU A 1 206 ? 11.077 -10.393 -9.428 1.00 98.25 206 LEU A N 1
ATOM 1590 C CA . LEU A 1 206 ? 12.342 -11.122 -9.416 1.00 98.25 206 LEU A CA 1
ATOM 1591 C C . LEU A 1 206 ? 12.981 -11.153 -8.026 1.00 98.25 206 LEU A C 1
ATOM 1593 O O . LEU A 1 206 ? 13.442 -12.216 -7.611 1.00 98.25 206 LEU A O 1
ATOM 1597 N N . ILE A 1 207 ? 12.982 -10.020 -7.321 1.00 97.81 207 ILE A N 1
ATOM 1598 C CA . ILE A 1 207 ? 13.674 -9.872 -6.030 1.00 97.81 207 ILE A CA 1
ATOM 1599 C C . ILE A 1 207 ? 12.806 -10.280 -4.830 1.00 97.81 207 ILE A C 1
ATOM 1601 O O . ILE A 1 207 ? 13.326 -10.737 -3.821 1.00 97.81 207 ILE A O 1
ATOM 1605 N N . MET A 1 208 ? 11.479 -10.188 -4.953 1.00 97.88 208 MET A N 1
ATOM 1606 C CA . MET A 1 208 ? 10.507 -10.603 -3.935 1.00 97.88 208 MET A CA 1
ATOM 1607 C C . MET A 1 208 ? 9.548 -11.659 -4.515 1.00 97.88 208 MET A C 1
ATOM 1609 O O . MET A 1 208 ? 8.350 -11.413 -4.688 1.00 97.88 208 MET A O 1
ATOM 1613 N N . PRO A 1 209 ? 10.043 -12.863 -4.853 1.00 97.31 209 PRO A N 1
ATOM 1614 C CA . PRO A 1 209 ? 9.282 -13.819 -5.648 1.00 97.31 209 PRO A CA 1
ATOM 1615 C C . PRO A 1 209 ? 8.079 -14.414 -4.914 1.00 97.31 209 PRO A C 1
ATOM 1617 O O . PRO A 1 209 ? 7.098 -14.732 -5.576 1.00 97.31 209 PRO A O 1
ATOM 1620 N N . GLY A 1 210 ? 8.101 -14.504 -3.581 1.00 96.50 210 GLY A N 1
ATOM 1621 C CA . GLY A 1 210 ? 6.965 -14.969 -2.774 1.00 96.50 210 GLY A CA 1
ATOM 1622 C C . GLY A 1 210 ? 5.864 -13.923 -2.558 1.00 96.50 210 GLY A C 1
ATOM 1623 O O . GLY A 1 210 ? 4.725 -14.287 -2.289 1.00 96.50 210 GLY A O 1
ATOM 1624 N N . SER A 1 211 ? 6.162 -12.633 -2.727 1.00 96.19 211 SER A N 1
ATOM 1625 C CA . SER A 1 211 ? 5.205 -11.558 -2.453 1.00 96.19 211 SER A CA 1
ATOM 1626 C C . SER A 1 211 ? 4.085 -11.503 -3.496 1.00 96.19 211 SER A C 1
ATOM 1628 O O . SER A 1 211 ? 4.306 -11.670 -4.703 1.00 96.19 211 SER A O 1
ATOM 1630 N N . ILE A 1 212 ? 2.864 -11.216 -3.054 1.00 94.12 212 ILE A N 1
ATOM 1631 C CA . ILE A 1 212 ? 1.725 -10.935 -3.930 1.00 94.12 212 ILE A CA 1
ATOM 1632 C C . ILE A 1 212 ? 1.829 -9.479 -4.379 1.00 94.12 212 ILE A C 1
ATOM 1634 O O . ILE A 1 212 ? 1.553 -8.559 -3.610 1.00 94.12 212 ILE A O 1
ATOM 1638 N N . ILE A 1 213 ? 2.224 -9.261 -5.633 1.00 94.25 213 ILE A N 1
ATOM 1639 C CA . ILE A 1 213 ? 2.298 -7.915 -6.208 1.00 94.25 213 ILE A CA 1
ATOM 1640 C C . ILE A 1 213 ? 0.896 -7.492 -6.621 1.00 94.25 213 ILE A C 1
ATOM 1642 O O . ILE A 1 213 ? 0.285 -8.106 -7.496 1.00 94.25 213 ILE A O 1
ATOM 1646 N N . ARG A 1 214 ? 0.390 -6.440 -5.984 1.00 89.69 214 ARG A N 1
ATOM 1647 C CA . ARG A 1 214 ? -0.940 -5.899 -6.241 1.00 89.69 214 ARG A CA 1
ATOM 1648 C C . ARG A 1 214 ? -0.818 -4.626 -7.053 1.00 89.69 214 ARG A C 1
ATOM 1650 O O . ARG A 1 214 ? -0.257 -3.640 -6.589 1.00 89.69 214 ARG A O 1
ATOM 1657 N N . LEU A 1 215 ? -1.410 -4.641 -8.235 1.00 82.62 215 LEU A N 1
ATOM 1658 C CA . LEU A 1 215 ? -1.600 -3.438 -9.031 1.00 82.62 215 LEU A CA 1
ATOM 1659 C C . LEU A 1 215 ? -2.885 -2.782 -8.548 1.00 82.62 215 LEU A C 1
ATOM 1661 O O . LEU A 1 215 ? -3.985 -3.238 -8.847 1.00 82.62 215 LEU A O 1
ATOM 1665 N N . ALA A 1 216 ? -2.728 -1.775 -7.701 1.00 69.44 216 ALA A N 1
ATOM 1666 C CA . ALA A 1 216 ? -3.821 -0.987 -7.153 1.00 69.44 216 ALA A CA 1
ATOM 1667 C C . ALA A 1 216 ? -3.676 0.449 -7.665 1.00 69.44 216 ALA A C 1
ATOM 1669 O O . ALA A 1 216 ? -2.573 0.877 -7.924 1.00 69.44 216 ALA A O 1
ATOM 1670 N N . ALA A 1 217 ? -4.770 1.175 -7.870 1.00 56.66 217 ALA A N 1
ATOM 1671 C CA . ALA A 1 217 ? -4.780 2.544 -8.398 1.00 56.66 217 ALA A CA 1
ATOM 1672 C C . ALA A 1 217 ? -4.121 2.744 -9.784 1.00 56.66 217 ALA A C 1
ATOM 1674 O O . ALA A 1 217 ? -2.921 2.623 -10.007 1.00 56.66 217 ALA A O 1
ATOM 1675 N N . GLY A 1 218 ? -4.963 3.106 -10.739 1.00 51.62 218 GLY A N 1
ATOM 1676 C CA . GLY A 1 218 ? -4.590 3.486 -12.087 1.00 51.62 218 GLY A CA 1
ATOM 1677 C C . GLY A 1 218 ? -5.883 3.616 -12.864 1.00 51.62 218 GLY A C 1
ATOM 1678 O O . GLY A 1 218 ? -6.688 2.692 -12.848 1.00 51.62 218 GLY A O 1
ATOM 1679 N N . ASP A 1 219 ? -6.093 4.808 -13.411 1.00 53.09 219 ASP A N 1
ATOM 1680 C CA . ASP A 1 219 ? -7.186 5.241 -14.280 1.00 53.09 219 ASP A CA 1
ATOM 1681 C C . ASP A 1 219 ? -8.027 4.098 -14.887 1.00 53.09 219 ASP A C 1
ATOM 1683 O O . ASP A 1 219 ? -7.490 3.129 -15.425 1.00 53.09 219 ASP A O 1
ATOM 1687 N N . LYS A 1 220 ? -9.357 4.238 -14.871 1.00 56.75 220 LYS A N 1
ATOM 1688 C CA . LYS A 1 220 ? -10.277 3.348 -15.596 1.00 56.75 220 LYS A CA 1
ATOM 1689 C C . LYS A 1 220 ? -9.810 3.123 -17.044 1.00 56.75 220 LYS A C 1
ATOM 1691 O O . LYS A 1 220 ? -9.885 1.995 -17.525 1.00 56.75 220 LYS A O 1
ATOM 1696 N N . ALA A 1 221 ? -9.207 4.137 -17.670 1.00 53.78 221 ALA A N 1
ATOM 1697 C CA . ALA A 1 221 ? -8.598 4.040 -18.995 1.00 53.78 221 ALA A CA 1
ATOM 1698 C C . ALA A 1 221 ? -7.403 3.065 -19.075 1.00 53.78 221 ALA A C 1
ATOM 1700 O O . ALA A 1 221 ? -7.183 2.429 -20.103 1.00 53.78 221 ALA A O 1
ATOM 1701 N N . MET A 1 222 ? -6.618 2.915 -18.005 1.00 59.75 222 MET A N 1
ATOM 1702 C CA . MET A 1 222 ? -5.519 1.947 -17.929 1.00 59.75 222 MET A CA 1
ATOM 1703 C C . MET A 1 222 ? -6.049 0.517 -17.838 1.00 59.75 222 MET A C 1
ATOM 1705 O O . MET A 1 222 ? -5.569 -0.350 -18.562 1.00 59.75 222 MET A O 1
ATOM 1709 N N . LEU A 1 223 ? -7.056 0.285 -16.991 1.00 58.69 223 LEU A N 1
ATOM 1710 C CA . LEU A 1 223 ? -7.710 -1.019 -16.882 1.00 58.69 223 LEU A CA 1
ATOM 1711 C C . LEU A 1 223 ? -8.364 -1.408 -18.214 1.00 58.69 223 LEU A C 1
ATOM 1713 O O . LEU A 1 223 ? -8.125 -2.508 -18.703 1.00 58.69 223 LEU A O 1
ATOM 1717 N N . GLU A 1 224 ? -9.066 -0.478 -18.867 1.00 58.12 224 GLU A N 1
ATOM 1718 C CA . GLU A 1 224 ? -9.641 -0.683 -20.203 1.00 58.12 224 GLU A CA 1
ATOM 1719 C C . GLU A 1 224 ? -8.568 -1.000 -21.256 1.00 58.12 224 GLU A C 1
ATOM 1721 O O . GLU A 1 224 ? -8.721 -1.956 -22.017 1.00 58.12 224 GLU A O 1
ATOM 1726 N N . LYS A 1 225 ? -7.434 -0.285 -21.254 1.00 57.25 225 LYS A N 1
ATOM 1727 C CA . LYS A 1 225 ? -6.296 -0.564 -22.149 1.00 57.25 225 LYS A CA 1
ATOM 1728 C C . LYS A 1 225 ? -5.651 -1.930 -21.888 1.00 57.25 225 LYS A C 1
ATOM 1730 O O . LYS A 1 225 ? -5.039 -2.496 -22.789 1.00 57.25 225 LYS A O 1
ATOM 1735 N N . TRP A 1 226 ? -5.773 -2.460 -20.673 1.00 56.81 226 TRP A N 1
ATOM 1736 C CA . TRP A 1 226 ? -5.289 -3.791 -20.294 1.00 56.81 226 TRP A CA 1
ATOM 1737 C C . TRP A 1 226 ? -6.365 -4.882 -20.440 1.00 56.81 226 TRP A C 1
ATOM 1739 O O . TRP A 1 226 ? -6.125 -6.024 -20.056 1.00 56.81 226 TRP A O 1
ATOM 1749 N N . GLY A 1 227 ? -7.549 -4.556 -20.979 1.00 50.91 227 GLY A N 1
ATOM 1750 C CA . GLY A 1 227 ? -8.671 -5.494 -21.110 1.00 50.91 227 GLY A CA 1
ATOM 1751 C C . GLY A 1 227 ? -9.299 -5.902 -19.771 1.00 50.91 227 GLY A C 1
ATOM 1752 O O . GLY A 1 227 ? -10.047 -6.877 -19.704 1.00 50.91 227 GLY A O 1
ATOM 1753 N N . MET A 1 228 ? -8.999 -5.173 -18.697 1.00 51.75 228 MET A N 1
ATOM 1754 C CA . MET A 1 228 ? -9.504 -5.406 -17.349 1.00 51.75 228 MET A CA 1
ATOM 1755 C C . MET A 1 228 ? -10.707 -4.492 -17.091 1.00 51.75 228 MET A C 1
ATOM 1757 O O . MET A 1 228 ? -10.654 -3.287 -17.323 1.00 51.75 228 MET A O 1
ATOM 1761 N N . LYS A 1 229 ? -11.812 -5.041 -16.579 1.00 42.03 229 LYS A N 1
ATOM 1762 C CA . LYS A 1 229 ? -12.933 -4.210 -16.119 1.00 42.03 229 LYS A CA 1
ATOM 1763 C C . LYS A 1 229 ? -12.620 -3.678 -14.717 1.00 42.03 229 LYS A C 1
ATOM 1765 O O . LYS A 1 229 ? -12.280 -4.484 -13.849 1.00 42.03 229 LYS A O 1
ATOM 1770 N N . PRO A 1 230 ? -12.755 -2.366 -14.455 1.00 43.78 230 PRO A N 1
ATOM 1771 C CA . PRO A 1 230 ? -12.738 -1.874 -13.087 1.00 43.78 230 PRO A CA 1
ATOM 1772 C C . PRO A 1 230 ? -13.867 -2.543 -12.305 1.00 43.78 230 PRO A C 1
ATOM 1774 O O . PRO A 1 230 ? -15.015 -2.535 -12.748 1.00 43.78 230 PRO A O 1
ATOM 1777 N N . MET A 1 231 ? -13.558 -3.086 -11.129 1.00 40.72 231 MET A N 1
ATOM 1778 C CA . MET A 1 231 ? -14.585 -3.221 -10.101 1.00 40.72 231 MET A CA 1
ATOM 1779 C C . MET A 1 231 ? -14.996 -1.797 -9.736 1.00 40.72 231 MET A C 1
ATOM 1781 O O . MET A 1 231 ? -14.133 -0.995 -9.375 1.00 40.72 231 MET A O 1
ATOM 1785 N N . GLU A 1 232 ? -16.275 -1.459 -9.886 1.00 35.81 232 GLU A N 1
ATOM 1786 C CA . GLU A 1 232 ? -16.790 -0.162 -9.455 1.00 35.81 232 GLU A CA 1
ATOM 1787 C C . GLU A 1 232 ? -16.440 0.021 -7.975 1.00 35.81 232 GLU A C 1
ATOM 1789 O O . GLU A 1 232 ? -16.956 -0.676 -7.099 1.00 35.81 232 GLU A O 1
ATOM 1794 N N . SER A 1 233 ? -15.497 0.922 -7.688 1.00 36.00 233 SER A N 1
ATOM 1795 C CA . SER A 1 233 ? -15.304 1.383 -6.326 1.00 36.00 233 SER A CA 1
ATOM 1796 C C . SER A 1 233 ? -16.571 2.140 -5.957 1.00 36.00 233 SER A C 1
ATOM 1798 O O . SER A 1 233 ? -17.037 3.005 -6.697 1.00 36.00 233 SER A O 1
ATOM 1800 N N . SER A 1 234 ? -17.157 1.809 -4.811 1.00 30.06 234 SER A N 1
ATOM 1801 C CA . SER A 1 234 ? -18.377 2.436 -4.300 1.00 30.06 234 SER A CA 1
ATOM 1802 C C . SER A 1 234 ? -18.149 3.876 -3.821 1.00 30.06 234 SER A C 1
ATOM 1804 O O . SER A 1 234 ? -18.771 4.317 -2.856 1.00 30.06 234 SER A O 1
ATOM 1806 N N . VAL A 1 235 ? -17.249 4.621 -4.467 1.00 28.09 235 VAL A N 1
ATOM 1807 C CA . VAL A 1 235 ? -17.186 6.070 -4.330 1.00 28.09 235 VAL A CA 1
ATOM 1808 C C . VAL A 1 235 ? -18.369 6.600 -5.124 1.00 28.09 235 VAL A C 1
ATOM 1810 O O . VAL A 1 235 ? -18.306 6.771 -6.338 1.00 28.09 235 VAL A O 1
ATOM 1813 N N . SER A 1 236 ? -19.485 6.769 -4.416 1.00 24.19 236 SER A N 1
ATOM 1814 C CA . SER A 1 236 ? -20.647 7.531 -4.858 1.00 24.19 236 SER A CA 1
ATOM 1815 C C . SER A 1 236 ? -20.163 8.788 -5.583 1.00 24.19 236 SER A C 1
ATOM 1817 O O . SER A 1 236 ? -19.704 9.729 -4.936 1.00 24.19 236 SER A O 1
ATOM 1819 N N . LYS A 1 237 ? -20.280 8.809 -6.914 1.00 23.00 237 LYS A N 1
ATOM 1820 C CA . LYS A 1 237 ? -20.339 10.067 -7.651 1.00 23.00 237 LYS A CA 1
ATOM 1821 C C . LYS A 1 237 ? -21.608 10.774 -7.180 1.00 23.00 237 LYS A C 1
ATOM 1823 O O . LYS A 1 237 ? -22.710 10.341 -7.514 1.00 23.00 237 LYS A O 1
ATOM 1828 N N . LYS A 1 238 ? -21.435 11.802 -6.361 1.00 26.36 238 LYS A N 1
ATOM 1829 C CA . LYS A 1 238 ? -22.358 12.928 -6.287 1.00 26.36 238 LYS A CA 1
ATOM 1830 C C . LYS A 1 238 ? -21.608 14.139 -6.795 1.00 26.36 238 LYS A C 1
ATOM 1832 O O . LYS A 1 238 ? -20.424 14.256 -6.414 1.00 26.36 238 LYS A O 1
#

Nearest PDB structures (foldseek):
  1r30-assembly1_A  TM=9.573E-01  e=1.012E-22  Escherichia coli
  8vcw-assembly1_A  TM=9.061E-01  e=5.281E-19  Blautia obeum
  4k37-assembly2_B  TM=6.181E-01  e=1.381E-02  Clostridium perfringens ATCC 13124
  2ef1-assembly1_A  TM=4.364E-01  e=1.322E+00  Homo sapiens
  2hct-assembly2_B  TM=4.081E-01  e=2.320E+00  Homo sapiens